Protein AF-A0A6P0IQL6-F1 (afdb_monomer_lite)

Radius of gyration: 22.17 Å; chains: 1; bounding box: 65×38×60 Å

pLDDT: mean 91.75, std 5.96, range [57.97, 98.62]

Secondary structure (DSSP, 8-state):
-----GGG--S--HHHHH-TT---------TTGGGGTT----HHHHHHHHHHHHHHHHTTHHHHHHHTT----TTSHHHHHHHHHHHHHHHHHHHHHHHHHHHHHHHHH--SPPPPHHHHHGGGHHHHHHHHHHHHHHHHHHTGGGHHHHHHHHTT---TT-------HHHHHHHHHHHHHHHHHHHHHHHHHHH-S-HHHHHHHHHHHHHHHHHHHHHHT--

Sequence (223 aa):
AQLEDNRDCVLCMTCLKACPHRSVEVNLRPPGIELWTTHVYRSYEVALLLLLLGAVFLHRLPELQENLGLGWDMSQFWTHGLLSVTVLSLPAIVPLLAQGIMVGFYQVKETRKPSYFVKLAYGYLPLVLAGNLAHYWRLGLGEGGRILPVMFATFGLSGEGLPVLVAHPAVIAFLQGTTLISGVLLSLFLTQKIGRQPFSLLLPHHVSTIVLGISLWWIIVGF

Foldseek 3Di:
DDDPDPVPDPPPCPNQVPDPVSPDDDDDDDPPPCLLPPDDQDPVVLVVLLQLLLVLQLVLVVVVCVVVVPPDDCVDPVRVVVSSVCSSCVLVVQLVVLVVVLVVCCVPVVDPDFDDSSQLSVLLVLQSVLLNVLQCLCVCQAVVQCPQQVVCVVVVHHSPPPGGRHDDLVVSLVSSLVSLVRSLVSSLVSSCSRRVDDCVSCVSVNVSSVVSSVVSNCSRNVD

Structure (mmCIF, N/CA/C/O backbone):
data_AF-A0A6P0IQL6-F1
#
_entry.id   AF-A0A6P0IQL6-F1
#
loop_
_atom_site.group_PDB
_atom_site.id
_atom_site.type_symbol
_atom_site.label_atom_id
_atom_site.label_alt_id
_atom_site.label_comp_id
_atom_site.label_asym_id
_atom_site.label_entity_id
_atom_site.label_seq_id
_atom_site.pdbx_PDB_ins_code
_atom_site.Cartn_x
_atom_site.Cartn_y
_atom_site.Cartn_z
_atom_site.occupancy
_atom_site.B_iso_or_equiv
_atom_site.auth_seq_id
_atom_site.auth_comp_id
_atom_site.auth_asym_id
_atom_site.auth_atom_id
_atom_site.pdbx_PDB_model_num
ATOM 1 N N . ALA A 1 1 ? 19.530 1.426 29.506 1.00 65.69 1 ALA A N 1
ATOM 2 C CA . ALA A 1 1 ? 18.788 1.416 28.232 1.00 65.69 1 ALA A CA 1
ATOM 3 C C . ALA A 1 1 ? 17.546 0.557 28.419 1.00 65.69 1 ALA A C 1
ATOM 5 O O . ALA A 1 1 ? 17.670 -0.661 28.478 1.00 65.69 1 ALA A O 1
ATOM 6 N N . GLN A 1 2 ? 16.389 1.185 28.626 1.00 71.94 2 GLN A N 1
ATOM 7 C CA . GLN A 1 2 ? 15.101 0.492 28.624 1.00 71.94 2 GLN A CA 1
ATOM 8 C C . GLN A 1 2 ? 14.505 0.626 27.223 1.00 71.94 2 GLN A C 1
ATOM 10 O O . GLN A 1 2 ? 14.582 1.696 26.626 1.00 71.94 2 GLN A O 1
ATOM 15 N N . LEU A 1 3 ? 14.009 -0.484 26.681 1.00 82.94 3 LEU A N 1
ATOM 16 C CA . LEU A 1 3 ? 13.288 -0.514 25.414 1.00 82.94 3 LEU A CA 1
ATOM 17 C C . LEU A 1 3 ? 11.808 -0.293 25.739 1.00 82.94 3 LEU A C 1
ATOM 19 O O . LEU A 1 3 ? 11.221 -1.129 26.422 1.00 82.94 3 LEU A O 1
ATOM 23 N N . GLU A 1 4 ? 11.239 0.832 25.309 1.00 82.69 4 GLU A N 1
ATOM 24 C CA . GLU A 1 4 ? 9.833 1.171 25.580 1.00 82.69 4 GLU A CA 1
ATOM 25 C C . GLU A 1 4 ? 8.877 0.516 24.578 1.00 82.69 4 GLU A C 1
ATOM 27 O O . GLU A 1 4 ? 7.809 0.039 24.959 1.00 82.69 4 GLU A O 1
ATOM 32 N N . ASP A 1 5 ? 9.272 0.458 23.305 1.00 82.06 5 ASP A N 1
ATOM 33 C CA . ASP A 1 5 ? 8.457 -0.084 22.222 1.00 82.06 5 ASP A CA 1
ATOM 34 C C . ASP A 1 5 ? 9.311 -0.975 21.302 1.00 82.06 5 ASP A C 1
ATOM 36 O O . ASP A 1 5 ? 10.472 -0.685 21.003 1.00 82.06 5 ASP A O 1
ATOM 40 N N . ASN A 1 6 ? 8.726 -2.083 20.839 1.00 81.81 6 ASN A N 1
ATOM 41 C CA . ASN A 1 6 ? 9.368 -3.013 19.912 1.00 81.81 6 ASN A CA 1
ATOM 42 C C . ASN A 1 6 ? 9.724 -2.347 18.576 1.00 81.81 6 ASN A C 1
ATOM 44 O O . ASN A 1 6 ? 10.659 -2.798 17.915 1.00 81.81 6 ASN A O 1
ATOM 48 N N . ARG A 1 7 ? 9.020 -1.273 18.189 1.00 79.06 7 ARG A N 1
ATOM 49 C CA . ARG A 1 7 ? 9.313 -0.505 16.968 1.00 79.06 7 ARG A CA 1
ATOM 50 C C . ARG A 1 7 ? 10.714 0.115 16.967 1.00 79.06 7 ARG A C 1
ATOM 52 O O . ARG A 1 7 ? 11.286 0.302 15.900 1.00 79.06 7 ARG A O 1
ATOM 59 N N . ASP A 1 8 ? 11.256 0.412 18.149 1.00 85.12 8 ASP A N 1
ATOM 60 C CA . ASP A 1 8 ? 12.564 1.056 18.319 1.00 85.12 8 ASP A CA 1
ATOM 61 C C . ASP A 1 8 ? 13.698 0.021 18.453 1.00 85.12 8 ASP A C 1
ATOM 63 O O . ASP A 1 8 ? 14.877 0.358 18.590 1.00 85.12 8 ASP A O 1
ATOM 67 N N . CYS A 1 9 ? 13.359 -1.272 18.418 1.00 87.62 9 CYS A N 1
ATOM 68 C CA . CYS A 1 9 ? 14.318 -2.355 18.544 1.00 87.62 9 CYS A CA 1
ATOM 69 C C . CYS A 1 9 ? 15.036 -2.620 17.215 1.00 87.62 9 CYS A C 1
ATOM 71 O O . CYS A 1 9 ? 14.478 -3.203 16.290 1.00 87.62 9 CYS A O 1
ATOM 73 N N . VAL A 1 10 ? 16.326 -2.289 17.159 1.00 90.81 10 VAL A N 1
ATOM 74 C CA . VAL A 1 10 ? 17.209 -2.602 16.016 1.00 90.81 10 VAL A CA 1
ATOM 75 C C . VAL A 1 10 ? 17.952 -3.936 16.162 1.00 90.81 10 VAL A C 1
ATOM 77 O O . VAL A 1 10 ? 18.925 -4.178 15.457 1.00 90.81 10 VAL A O 1
ATOM 80 N N . LEU A 1 11 ? 17.545 -4.787 17.113 1.00 89.38 11 LEU A N 1
ATOM 81 C CA . LEU A 1 11 ? 18.206 -6.068 17.409 1.00 89.38 11 LEU A CA 1
ATOM 82 C C . LEU A 1 11 ? 19.726 -5.923 17.655 1.00 89.38 11 LEU A C 1
ATOM 84 O O . LEU A 1 11 ? 20.527 -6.693 17.138 1.00 89.38 11 LEU A O 1
ATOM 88 N N . CYS A 1 12 ? 20.138 -4.933 18.458 1.00 90.88 12 CYS A N 1
ATOM 89 C CA . CYS A 1 12 ? 21.545 -4.736 18.856 1.00 90.88 12 CYS A CA 1
ATOM 90 C C . CYS A 1 12 ? 21.931 -5.433 20.179 1.00 90.88 12 CYS A C 1
ATOM 92 O O . CYS A 1 12 ? 23.104 -5.471 20.551 1.00 90.88 12 CYS A O 1
ATOM 94 N N . MET A 1 13 ? 20.942 -5.957 20.916 1.00 89.81 13 MET A N 1
ATOM 95 C CA . MET A 1 13 ? 21.087 -6.692 22.186 1.00 89.81 13 MET A CA 1
ATOM 96 C C . MET A 1 13 ? 21.722 -5.899 23.345 1.00 89.81 13 MET A C 1
ATOM 98 O O . MET A 1 13 ? 22.045 -6.474 24.387 1.00 89.81 13 MET A O 1
ATOM 102 N N . THR A 1 14 ? 21.850 -4.573 23.237 1.00 89.56 14 THR A N 1
ATOM 103 C CA . THR A 1 14 ? 22.353 -3.722 24.332 1.00 89.56 14 THR A CA 1
ATOM 104 C C . THR A 1 14 ? 21.441 -3.765 25.558 1.00 89.56 14 THR A C 1
ATOM 106 O O . THR A 1 14 ? 21.932 -3.784 26.684 1.00 89.56 14 THR A O 1
ATOM 109 N N . CYS A 1 15 ? 20.121 -3.845 25.360 1.00 88.88 15 CYS A N 1
ATOM 110 C CA . CYS A 1 15 ? 19.153 -3.987 26.451 1.00 88.88 15 CYS A CA 1
ATOM 111 C C . CYS A 1 15 ? 19.371 -5.277 27.262 1.00 88.88 15 CYS A C 1
ATOM 113 O O . CYS A 1 15 ? 19.324 -5.240 28.489 1.00 88.88 15 CYS A O 1
ATOM 115 N N . LEU A 1 16 ? 19.686 -6.393 26.593 1.00 89.31 16 LEU A N 1
ATOM 116 C CA . LEU A 1 16 ? 19.951 -7.682 27.233 1.00 89.31 16 LEU A CA 1
ATOM 117 C C . LEU A 1 16 ? 21.272 -7.661 28.012 1.00 89.31 16 LEU A C 1
ATOM 119 O O . LEU A 1 16 ? 21.318 -8.119 29.150 1.00 89.31 16 LEU A O 1
ATOM 123 N N . LYS A 1 17 ? 22.331 -7.074 27.437 1.00 87.31 17 LYS A N 1
ATOM 124 C CA . LYS A 1 17 ? 23.641 -6.939 28.102 1.00 87.31 17 LYS A CA 1
ATOM 125 C C . LYS A 1 17 ? 23.604 -5.995 29.306 1.00 87.31 17 LYS A C 1
ATOM 127 O O . LYS A 1 17 ? 24.307 -6.229 30.281 1.00 87.31 17 LYS A O 1
ATOM 132 N N . ALA A 1 18 ? 22.806 -4.931 29.232 1.00 89.19 18 ALA A N 1
ATOM 133 C CA . ALA A 1 18 ? 22.710 -3.920 30.280 1.00 89.19 18 ALA A CA 1
ATOM 134 C C . ALA A 1 18 ? 21.767 -4.310 31.433 1.00 89.19 18 ALA A C 1
ATOM 136 O O . ALA A 1 18 ? 21.725 -3.599 32.434 1.00 89.19 18 ALA A O 1
ATOM 137 N N . CYS A 1 19 ? 20.985 -5.389 31.306 1.00 89.06 19 CYS A N 1
ATOM 138 C CA . CYS A 1 19 ? 20.017 -5.789 32.326 1.00 89.06 19 CYS A CA 1
ATOM 139 C C . CYS A 1 19 ? 20.708 -6.553 33.478 1.00 89.06 19 CYS A C 1
ATOM 141 O O . CYS A 1 19 ? 21.120 -7.699 33.273 1.00 89.06 19 CYS A O 1
ATOM 143 N N . PRO A 1 20 ? 20.792 -5.993 34.703 1.00 90.31 20 PRO A N 1
ATOM 144 C CA . PRO A 1 20 ? 21.501 -6.626 35.823 1.00 90.31 20 PRO A CA 1
ATOM 145 C C . PRO A 1 20 ? 20.852 -7.940 36.279 1.00 90.31 20 PRO A C 1
ATOM 147 O O . PRO A 1 20 ? 21.538 -8.837 36.759 1.00 90.31 20 PRO A O 1
ATOM 150 N N . HIS A 1 21 ? 19.539 -8.076 36.083 1.00 91.19 21 HIS A N 1
ATOM 151 C CA . HIS A 1 21 ? 18.761 -9.249 36.488 1.00 91.19 21 HIS A CA 1
ATOM 152 C C . HIS A 1 21 ? 18.488 -10.235 35.346 1.00 91.19 21 HIS A C 1
ATOM 154 O O . HIS A 1 21 ? 17.770 -11.208 35.553 1.00 91.19 21 HIS A O 1
ATOM 160 N N . ARG A 1 22 ? 19.037 -9.998 34.142 1.00 83.12 22 ARG A N 1
ATOM 161 C CA . ARG A 1 22 ? 18.810 -10.834 32.945 1.00 83.12 22 ARG A CA 1
ATOM 162 C C . ARG A 1 22 ? 17.325 -11.107 32.647 1.00 83.12 22 ARG A C 1
ATOM 164 O O . ARG A 1 22 ? 16.982 -12.156 32.121 1.00 83.12 22 ARG A O 1
ATOM 171 N N . SER A 1 23 ? 16.450 -10.155 32.964 1.00 86.62 23 SER A N 1
ATOM 172 C CA . SER A 1 23 ? 14.993 -10.294 32.816 1.00 86.62 23 SER A CA 1
ATOM 173 C C . SER A 1 23 ? 14.484 -10.016 31.398 1.00 86.62 23 SER A C 1
ATOM 175 O O . SER A 1 23 ? 13.289 -10.118 31.145 1.00 86.62 23 SER A O 1
ATOM 177 N N . VAL A 1 24 ? 15.363 -9.598 30.482 1.00 87.19 24 VAL A N 1
ATOM 178 C CA . VAL A 1 24 ? 14.997 -9.294 29.095 1.00 87.19 24 VAL A CA 1
ATOM 179 C C . VAL A 1 24 ? 15.102 -10.560 28.257 1.00 87.19 24 VAL A C 1
ATOM 181 O O . VAL A 1 24 ? 16.183 -11.134 28.130 1.00 87.19 24 VAL A O 1
ATOM 184 N N . GLU A 1 25 ? 13.996 -10.936 27.625 1.00 86.38 25 GLU A N 1
ATOM 185 C CA . GLU A 1 25 ? 13.903 -12.089 26.735 1.00 86.38 25 GLU A CA 1
ATOM 186 C C . GLU A 1 25 ? 13.563 -11.647 25.310 1.00 86.38 25 GLU A C 1
ATOM 188 O O . GLU A 1 25 ? 12.719 -10.773 25.091 1.00 86.38 25 GLU A O 1
ATOM 193 N N . VAL A 1 26 ? 14.203 -12.276 24.322 1.00 86.12 26 VAL A N 1
ATOM 194 C CA . VAL A 1 26 ? 13.861 -12.080 22.909 1.00 86.12 26 VAL A CA 1
ATOM 195 C C . VAL A 1 26 ? 12.742 -13.050 22.550 1.00 86.12 26 VAL A C 1
ATOM 197 O O . VAL A 1 26 ? 12.969 -14.249 22.411 1.00 86.12 26 VAL A O 1
ATOM 200 N N . ASN A 1 27 ? 11.535 -12.516 22.381 1.00 84.81 27 ASN A N 1
ATOM 201 C CA . ASN A 1 27 ? 10.354 -13.286 22.005 1.00 84.81 27 ASN A CA 1
ATOM 202 C C . ASN A 1 27 ? 10.019 -13.051 20.529 1.00 84.81 27 ASN A C 1
ATOM 204 O O . ASN A 1 27 ? 9.619 -11.950 20.145 1.00 84.81 27 ASN A O 1
ATOM 208 N N . LEU A 1 28 ? 10.170 -14.087 19.700 1.00 84.69 28 LEU A N 1
ATOM 209 C CA . LEU A 1 28 ? 9.798 -14.025 18.287 1.00 84.69 28 LEU A CA 1
ATOM 210 C C . LEU A 1 28 ? 8.273 -13.980 18.151 1.00 84.69 28 LEU A C 1
ATOM 212 O O . LEU A 1 28 ? 7.558 -14.829 18.682 1.00 84.69 28 LEU A O 1
ATOM 216 N N . ARG A 1 29 ? 7.776 -12.983 17.419 1.00 84.00 29 ARG A N 1
ATOM 217 C CA . ARG A 1 29 ? 6.352 -12.793 17.131 1.00 84.00 29 ARG A CA 1
ATOM 218 C C . ARG A 1 29 ? 6.119 -12.897 15.626 1.00 84.00 29 ARG A C 1
ATOM 220 O O . ARG A 1 29 ? 6.926 -12.359 14.867 1.00 84.00 29 ARG A O 1
ATOM 227 N N . PRO A 1 30 ? 5.028 -13.539 15.173 1.00 85.50 30 PRO A N 1
ATOM 228 C CA . PRO A 1 30 ? 4.655 -13.492 13.767 1.00 85.50 30 PRO A CA 1
ATOM 229 C C . PRO A 1 30 ? 4.486 -12.037 13.303 1.00 85.50 30 PRO A C 1
ATOM 231 O O . PRO A 1 30 ? 3.890 -11.236 14.033 1.00 85.50 30 PRO A O 1
ATOM 234 N N . PRO A 1 31 ? 4.977 -11.675 12.107 1.00 82.50 31 PRO A N 1
ATOM 235 C CA . PRO A 1 31 ? 4.855 -10.312 11.607 1.00 82.50 31 PRO A CA 1
ATOM 236 C C . PRO A 1 31 ? 3.378 -9.904 11.519 1.00 82.50 31 PRO A C 1
ATOM 238 O O . PRO A 1 31 ? 2.524 -10.679 11.092 1.00 82.50 31 PRO A O 1
ATOM 241 N N . GLY A 1 32 ? 3.067 -8.683 11.956 1.00 83.44 32 GLY A N 1
ATOM 242 C CA . GLY A 1 32 ? 1.714 -8.122 11.899 1.00 83.44 32 GLY A CA 1
ATOM 243 C C . GLY A 1 32 ? 0.755 -8.552 13.017 1.00 83.44 32 GLY A C 1
ATOM 244 O O . GLY A 1 32 ? -0.314 -7.957 13.117 1.00 83.44 32 GLY A O 1
ATOM 245 N N . ILE A 1 33 ? 1.116 -9.495 13.903 1.00 86.25 33 ILE A N 1
ATOM 246 C CA . ILE A 1 33 ? 0.242 -9.938 15.015 1.00 86.25 33 ILE A CA 1
ATOM 247 C C . ILE A 1 33 ? -0.184 -8.784 15.936 1.00 86.25 33 ILE A C 1
ATOM 249 O O . ILE A 1 33 ? -1.284 -8.787 16.496 1.00 86.25 33 ILE A O 1
ATOM 253 N N . GLU A 1 34 ? 0.678 -7.777 16.078 1.00 85.62 34 GLU A N 1
ATOM 254 C CA . GLU A 1 34 ? 0.445 -6.625 16.946 1.00 85.62 34 GLU A CA 1
ATOM 255 C C . GLU A 1 34 ? -0.732 -5.777 16.450 1.00 85.62 34 GLU A C 1
ATOM 257 O O . GLU A 1 34 ? -1.501 -5.280 17.273 1.00 85.62 34 GLU A O 1
ATOM 262 N N . LEU A 1 35 ? -0.973 -5.734 15.130 1.00 85.69 35 LEU A N 1
ATOM 263 C CA . LEU A 1 35 ? -1.990 -4.893 14.481 1.00 85.69 35 LEU A CA 1
ATOM 264 C C . LEU A 1 35 ? -3.409 -5.100 15.027 1.00 85.69 35 LEU A C 1
ATOM 266 O O . LEU A 1 35 ? -4.205 -4.165 15.036 1.00 85.69 35 LEU A O 1
ATOM 270 N N . TRP A 1 36 ? -3.747 -6.311 15.480 1.00 82.75 36 TRP A N 1
ATOM 271 C CA . TRP A 1 36 ? -5.078 -6.635 16.016 1.00 82.75 36 TRP A CA 1
ATOM 272 C C . TRP A 1 36 ? -5.075 -7.097 17.478 1.00 82.75 36 TRP A C 1
ATOM 274 O O . TRP A 1 36 ? -6.129 -7.504 17.992 1.00 82.75 36 TRP A O 1
ATOM 284 N N . THR A 1 37 ? -3.916 -7.059 18.141 1.00 84.94 37 THR A N 1
ATOM 285 C CA . THR A 1 37 ? -3.759 -7.453 19.548 1.00 84.94 37 THR A CA 1
ATOM 286 C C . THR A 1 37 ? -3.435 -6.250 20.428 1.00 84.94 37 THR A C 1
ATOM 288 O O . THR A 1 37 ? -4.301 -5.827 21.191 1.00 84.94 37 THR A O 1
ATOM 291 N N . THR A 1 38 ? -2.234 -5.685 20.301 1.00 81.19 38 THR A N 1
ATOM 292 C CA . THR A 1 38 ? -1.682 -4.670 21.216 1.00 81.19 38 THR A CA 1
ATOM 293 C C . THR A 1 38 ? -1.375 -3.328 20.550 1.00 81.19 38 THR A C 1
ATOM 295 O O . THR A 1 38 ? -0.844 -2.442 21.214 1.00 81.19 38 THR A O 1
ATOM 298 N N . HIS A 1 39 ? -1.681 -3.153 19.259 1.00 85.94 39 HIS A N 1
ATOM 299 C CA . HIS A 1 39 ? -1.305 -1.942 18.525 1.00 85.94 39 HIS A CA 1
ATOM 300 C C . HIS A 1 39 ? -1.975 -0.675 19.056 1.00 85.94 39 HIS A C 1
ATOM 302 O O . HIS A 1 39 ? -3.187 -0.633 19.296 1.00 85.94 39 HIS A O 1
ATOM 308 N N . VAL A 1 40 ? -1.180 0.389 19.150 1.00 88.38 40 VAL A N 1
ATOM 309 C CA . VAL A 1 40 ? -1.650 1.746 19.430 1.00 88.38 40 VAL A CA 1
ATOM 310 C C . VAL A 1 40 ? -1.793 2.482 18.104 1.00 88.38 40 VAL A C 1
ATOM 312 O O . VAL A 1 40 ? -0.802 2.806 17.457 1.00 88.38 40 VAL A O 1
ATOM 315 N N . TYR A 1 41 ? -3.033 2.763 17.708 1.00 90.44 41 TYR A N 1
ATOM 316 C CA . TYR A 1 41 ? -3.341 3.403 16.430 1.00 90.44 41 TYR A CA 1
ATOM 317 C C . TYR A 1 41 ? -2.936 4.882 16.433 1.00 90.44 41 TYR A C 1
ATOM 319 O O . TYR A 1 41 ? -3.470 5.676 17.208 1.00 90.44 41 TYR A O 1
ATOM 327 N N . ARG A 1 42 ? -2.024 5.264 15.536 1.00 92.94 42 ARG A N 1
ATOM 328 C CA . ARG A 1 42 ? -1.527 6.642 15.393 1.00 92.94 42 ARG A CA 1
ATOM 329 C C . ARG A 1 42 ? -1.925 7.234 14.041 1.00 92.94 42 ARG A C 1
ATOM 331 O O . ARG A 1 42 ? -1.935 6.534 13.029 1.00 92.94 42 ARG A O 1
ATOM 338 N N . SER A 1 43 ? -2.264 8.523 14.022 1.00 95.62 43 SER A N 1
ATOM 339 C CA . SER A 1 43 ? -2.759 9.223 12.825 1.00 95.62 43 SER A CA 1
ATOM 340 C C . SER A 1 43 ? -1.684 9.428 11.759 1.00 95.62 43 SER A C 1
ATOM 342 O O . SER A 1 43 ? -1.983 9.305 10.576 1.00 95.62 43 SER A O 1
ATOM 344 N N . TYR A 1 44 ? -0.436 9.691 12.153 1.00 95.62 44 TYR A N 1
ATOM 345 C CA . TYR A 1 44 ? 0.661 9.893 11.203 1.00 95.62 44 TYR A CA 1
ATOM 346 C C . TYR A 1 44 ? 1.022 8.606 10.439 1.00 95.62 44 TYR A C 1
ATOM 348 O O . TYR A 1 44 ? 1.374 8.677 9.267 1.00 95.62 44 TYR A O 1
ATOM 356 N N . GLU A 1 45 ? 0.870 7.427 11.058 1.00 94.88 45 GLU A N 1
ATOM 357 C CA . GLU A 1 45 ? 1.051 6.129 10.384 1.00 94.88 45 GLU A CA 1
ATOM 358 C C . GLU A 1 45 ? -0.026 5.933 9.308 1.00 94.88 45 GLU A C 1
ATOM 360 O O . GLU A 1 45 ? 0.262 5.476 8.206 1.00 94.88 45 GLU A O 1
ATOM 365 N N . VAL A 1 46 ? -1.262 6.361 9.593 1.00 96.81 46 VAL A N 1
ATOM 366 C CA . VAL A 1 46 ? -2.363 6.347 8.620 1.00 96.81 46 VAL A CA 1
ATOM 367 C C . VAL A 1 46 ? -2.133 7.361 7.499 1.00 96.81 46 VAL A C 1
ATOM 369 O O . VAL A 1 46 ? -2.388 7.046 6.341 1.00 96.81 46 VAL A O 1
ATOM 372 N N . ALA A 1 47 ? -1.622 8.554 7.809 1.00 97.06 47 ALA A N 1
ATOM 373 C CA . ALA A 1 47 ? -1.268 9.540 6.791 1.00 97.06 47 ALA A CA 1
ATOM 374 C C . ALA A 1 47 ? -0.187 8.998 5.842 1.00 97.06 47 ALA A C 1
ATOM 376 O O . ALA A 1 47 ? -0.349 9.081 4.627 1.00 97.06 47 ALA A O 1
ATOM 377 N N . LEU A 1 48 ? 0.864 8.372 6.387 1.00 97.25 48 LEU A N 1
ATOM 378 C CA . LEU A 1 48 ? 1.903 7.714 5.594 1.00 97.25 48 LEU A CA 1
ATOM 379 C C . LEU A 1 48 ? 1.328 6.577 4.742 1.00 97.25 48 LEU A C 1
ATOM 381 O O . LEU A 1 48 ? 1.636 6.482 3.561 1.00 97.25 48 LEU A O 1
ATOM 385 N N . LEU A 1 49 ? 0.461 5.743 5.313 1.00 97.62 49 LEU A N 1
ATOM 386 C CA . LEU A 1 49 ? -0.209 4.658 4.600 1.00 97.62 49 LEU A CA 1
ATOM 387 C C . LEU A 1 49 ? -1.016 5.168 3.392 1.00 97.62 49 LEU A C 1
ATOM 389 O O . LEU A 1 49 ? -0.910 4.611 2.302 1.00 97.62 49 LEU A O 1
ATOM 393 N N . LEU A 1 50 ? -1.796 6.237 3.561 1.00 97.56 50 LEU A N 1
ATOM 394 C CA . LEU A 1 50 ? -2.569 6.834 2.468 1.00 97.56 50 LEU A CA 1
ATOM 395 C C . LEU A 1 50 ? -1.670 7.528 1.435 1.00 97.56 50 LEU A C 1
ATOM 397 O O . LEU A 1 50 ? -1.947 7.448 0.240 1.00 97.56 50 LEU A O 1
ATOM 401 N N . LEU A 1 51 ? -0.570 8.145 1.873 1.00 97.56 51 LEU A N 1
ATOM 402 C CA . LEU A 1 51 ? 0.434 8.730 0.983 1.00 97.56 51 LEU A CA 1
ATOM 403 C C . LEU A 1 51 ? 1.118 7.654 0.131 1.00 97.56 51 LEU A C 1
ATOM 405 O O . LEU A 1 51 ? 1.249 7.830 -1.076 1.00 97.56 51 LEU A O 1
ATOM 409 N N . LEU A 1 52 ? 1.496 6.519 0.726 1.00 97.94 52 LEU A N 1
ATOM 410 C CA . LEU A 1 52 ? 2.086 5.379 0.015 1.00 97.94 52 LEU A CA 1
ATOM 411 C C . LEU A 1 52 ? 1.101 4.717 -0.952 1.00 97.94 52 LEU A C 1
ATOM 413 O O . LEU A 1 52 ? 1.520 4.193 -1.981 1.00 97.94 52 LEU A O 1
ATOM 417 N N . LEU A 1 53 ? -0.199 4.737 -0.646 1.00 98.19 53 LEU A N 1
ATOM 418 C CA . LEU A 1 53 ? -1.228 4.320 -1.595 1.00 98.19 53 LEU A CA 1
ATOM 419 C C . LEU A 1 53 ? -1.267 5.271 -2.797 1.00 98.19 53 LEU A C 1
ATOM 421 O O . LEU A 1 53 ? -1.203 4.813 -3.933 1.00 98.19 53 LEU A O 1
ATOM 425 N N . GLY A 1 54 ? -1.340 6.580 -2.546 1.00 97.00 54 GLY A N 1
ATOM 426 C CA . GLY A 1 54 ? -1.362 7.608 -3.588 1.00 97.00 54 GLY A CA 1
ATOM 427 C C . GLY A 1 54 ? -0.106 7.626 -4.461 1.00 97.00 54 GLY A C 1
ATOM 428 O O . GLY A 1 54 ? -0.204 7.823 -5.669 1.00 97.00 54 GLY A O 1
ATOM 429 N N . ALA A 1 55 ? 1.065 7.364 -3.876 1.00 96.94 55 ALA A N 1
ATOM 430 C CA . ALA A 1 55 ? 2.343 7.353 -4.584 1.00 96.94 55 ALA A CA 1
ATOM 431 C C . ALA A 1 55 ? 2.368 6.346 -5.746 1.00 96.94 55 ALA A C 1
ATOM 433 O O . ALA A 1 55 ? 2.920 6.644 -6.803 1.00 96.94 55 ALA A O 1
ATOM 434 N N . VAL A 1 56 ? 1.706 5.192 -5.596 1.00 96.31 56 VAL A N 1
ATOM 435 C CA . VAL A 1 56 ? 1.591 4.194 -6.673 1.00 96.31 56 VAL A CA 1
ATOM 436 C C . VAL A 1 56 ? 0.846 4.762 -7.885 1.00 96.31 56 VAL A C 1
ATOM 438 O O . VAL A 1 56 ? 1.257 4.529 -9.020 1.00 96.31 56 VAL A O 1
ATOM 441 N N . PHE A 1 57 ? -0.222 5.532 -7.659 1.00 95.69 57 PHE A N 1
ATOM 442 C CA . PHE A 1 57 ? -0.969 6.192 -8.734 1.00 95.69 57 PHE A CA 1
ATOM 443 C C . PHE A 1 57 ? -0.171 7.346 -9.339 1.00 95.69 57 PHE A C 1
ATOM 445 O O . PHE A 1 57 ? -0.180 7.521 -10.553 1.00 95.69 57 PHE A O 1
ATOM 452 N N . LEU A 1 58 ? 0.555 8.101 -8.510 1.00 95.75 58 LEU A N 1
ATOM 453 C CA . LEU A 1 58 ? 1.404 9.197 -8.968 1.00 95.75 58 LEU A CA 1
ATOM 454 C C . LEU A 1 58 ? 2.517 8.706 -9.907 1.00 95.75 58 LEU A C 1
ATOM 456 O O . LEU A 1 58 ? 2.734 9.306 -10.954 1.00 95.75 58 LEU A O 1
ATOM 460 N N . HIS A 1 59 ? 3.181 7.593 -9.584 1.00 94.00 59 HIS A N 1
ATOM 461 C CA . HIS A 1 59 ? 4.187 6.990 -10.470 1.00 94.00 59 HIS A CA 1
ATOM 462 C C . HIS A 1 59 ? 3.612 6.498 -11.803 1.00 94.00 59 HIS A C 1
ATOM 464 O O . HIS A 1 59 ? 4.371 6.295 -12.744 1.00 94.00 59 HIS A O 1
ATOM 470 N N . ARG A 1 60 ? 2.293 6.289 -11.875 1.00 91.38 60 ARG A N 1
ATOM 471 C CA . ARG A 1 60 ? 1.567 5.871 -13.081 1.00 91.38 60 ARG A CA 1
ATOM 472 C C . ARG A 1 60 ? 0.767 7.012 -13.715 1.00 91.38 60 ARG A C 1
ATOM 474 O O . ARG A 1 60 ? -0.153 6.763 -14.489 1.00 91.38 60 ARG A O 1
ATOM 481 N N . LEU A 1 61 ? 1.067 8.264 -13.356 1.00 91.44 61 LEU A N 1
ATOM 482 C CA . LEU A 1 61 ? 0.370 9.439 -13.880 1.00 91.44 61 LEU A CA 1
ATOM 483 C C . LEU A 1 61 ? 0.420 9.529 -15.420 1.00 91.44 61 LEU A C 1
ATOM 485 O O . LEU A 1 61 ? -0.638 9.786 -15.996 1.00 91.44 61 LEU A O 1
ATOM 489 N N . PRO A 1 62 ? 1.563 9.289 -16.102 1.00 88.00 62 PRO A N 1
ATOM 490 C CA . PRO A 1 62 ? 1.608 9.317 -17.565 1.00 88.00 62 PRO A CA 1
ATOM 491 C C . PRO A 1 62 ? 0.680 8.278 -18.209 1.00 88.00 62 PRO A C 1
ATOM 493 O O . PRO A 1 62 ? -0.094 8.613 -19.102 1.00 88.00 62 PRO A O 1
ATOM 496 N N . GLU A 1 63 ? 0.689 7.040 -17.711 1.00 88.12 63 GLU A N 1
ATOM 497 C CA . GLU A 1 63 ? -0.164 5.961 -18.221 1.00 88.12 63 GLU A CA 1
ATOM 498 C C . GLU A 1 63 ? -1.653 6.223 -17.936 1.00 88.12 63 GLU A C 1
ATOM 500 O O . GLU A 1 63 ? -2.519 5.953 -18.769 1.00 88.12 63 GLU A O 1
ATOM 505 N N . LEU A 1 64 ? -1.969 6.796 -16.768 1.00 88.94 64 LEU A N 1
ATOM 506 C CA . LEU A 1 64 ? -3.325 7.233 -16.424 1.00 88.94 64 LEU A CA 1
ATOM 507 C C . LEU A 1 64 ? -3.830 8.318 -17.376 1.00 88.94 64 LEU A C 1
ATOM 509 O O . LEU A 1 64 ? -4.988 8.285 -17.793 1.00 88.94 64 LEU A O 1
ATOM 513 N N . GLN A 1 65 ? -2.973 9.280 -17.705 1.00 89.12 65 GLN A N 1
ATOM 514 C CA . GLN A 1 65 ? -3.306 10.369 -18.607 1.00 89.12 65 GLN A CA 1
ATOM 515 C C . GLN A 1 65 ? -3.613 9.855 -20.021 1.00 89.12 65 GLN A C 1
ATOM 517 O O . GLN A 1 65 ? -4.626 10.252 -20.603 1.00 89.12 65 GLN A O 1
ATOM 522 N N . GLU A 1 66 ? -2.766 8.966 -20.548 1.00 86.62 66 GLU A N 1
ATOM 523 C CA . GLU A 1 66 ? -2.937 8.357 -21.870 1.00 86.62 66 GLU A CA 1
ATOM 524 C C . GLU A 1 66 ? -4.251 7.567 -21.953 1.00 86.62 66 GLU A C 1
ATOM 526 O O . GLU A 1 66 ? -5.062 7.796 -22.851 1.00 86.62 66 GLU A O 1
ATOM 531 N N . ASN A 1 67 ? -4.530 6.724 -20.956 1.00 85.25 67 ASN A N 1
ATOM 532 C CA . ASN A 1 67 ? -5.736 5.896 -20.928 1.00 85.25 67 ASN A CA 1
ATOM 533 C C . ASN A 1 67 ? -7.038 6.687 -20.790 1.00 85.25 67 ASN A C 1
ATOM 535 O O . ASN A 1 67 ? -8.071 6.287 -21.324 1.00 85.25 67 ASN A O 1
ATOM 539 N N . LEU A 1 68 ? -7.014 7.784 -20.033 1.00 86.12 68 LEU A N 1
ATOM 540 C CA . LEU A 1 68 ? -8.180 8.648 -19.866 1.00 86.12 68 LEU A CA 1
ATOM 541 C C . LEU A 1 68 ? -8.360 9.614 -21.050 1.00 86.12 68 LEU A C 1
ATOM 543 O O . LEU A 1 68 ? -9.333 10.367 -21.069 1.00 86.12 68 LEU A O 1
ATOM 547 N N . GLY A 1 69 ? -7.443 9.606 -22.027 1.00 84.88 69 GLY A N 1
ATOM 548 C CA . GLY A 1 69 ? -7.469 10.514 -23.173 1.00 84.88 69 GLY A CA 1
ATOM 549 C C . GLY A 1 69 ? -7.289 11.980 -22.774 1.00 84.88 69 GLY A C 1
ATOM 550 O O . GLY A 1 69 ? -7.783 12.880 -23.454 1.00 84.88 69 GLY A O 1
ATOM 551 N N . LEU A 1 70 ? -6.623 12.240 -21.646 1.00 82.75 70 LEU A N 1
ATOM 552 C CA . LEU A 1 70 ? -6.444 13.584 -21.107 1.00 82.75 70 LEU A CA 1
ATOM 553 C C . LEU A 1 70 ? -5.221 14.224 -21.777 1.00 82.75 70 LEU A C 1
ATOM 555 O O . LEU A 1 70 ? -4.083 13.980 -21.400 1.00 82.75 70 LEU A O 1
ATOM 559 N N . GLY A 1 71 ? -5.429 15.058 -22.794 1.00 81.94 71 GLY A N 1
ATOM 560 C CA . GLY A 1 71 ? -4.354 15.745 -23.531 1.00 81.94 71 GLY A CA 1
ATOM 561 C C . GLY A 1 71 ? -3.686 16.899 -22.768 1.00 81.94 71 GLY A C 1
ATOM 562 O O . GLY A 1 71 ? -3.495 17.973 -23.331 1.00 81.94 71 GLY A O 1
ATOM 563 N N . TRP A 1 72 ? -3.403 16.734 -21.475 1.00 85.56 72 TRP A N 1
ATOM 564 C CA . TRP A 1 72 ? -2.805 17.773 -20.640 1.00 85.56 72 TRP A CA 1
ATOM 565 C C . TRP A 1 72 ? -1.294 17.901 -20.870 1.00 85.56 72 TRP A C 1
ATOM 567 O O . TRP A 1 72 ? -0.567 16.911 -20.931 1.00 85.56 72 TRP A O 1
ATOM 577 N N . ASP A 1 73 ? -0.801 19.133 -20.961 1.00 86.38 73 ASP A N 1
ATOM 578 C CA . ASP A 1 73 ? 0.630 19.397 -21.108 1.00 86.38 73 ASP A CA 1
ATOM 579 C C . ASP A 1 73 ? 1.356 19.243 -19.758 1.00 86.38 73 ASP A C 1
ATOM 581 O O . ASP A 1 73 ? 1.248 20.101 -18.876 1.00 86.38 73 ASP A O 1
ATOM 585 N N . MET A 1 74 ? 2.103 18.144 -19.602 1.00 84.00 74 MET A N 1
ATOM 586 C CA . MET A 1 74 ? 2.901 17.848 -18.403 1.00 84.00 74 MET A CA 1
ATOM 587 C C . MET A 1 74 ? 4.188 18.676 -18.296 1.00 84.00 74 MET A C 1
ATOM 589 O O . MET A 1 74 ? 4.849 18.624 -17.261 1.00 84.00 74 MET A O 1
ATOM 593 N N . SER A 1 75 ? 4.559 19.449 -19.324 1.00 87.81 75 SER A N 1
ATOM 594 C CA . SER A 1 75 ? 5.728 20.338 -19.256 1.00 87.81 75 SER A CA 1
ATOM 595 C C . SER A 1 75 ? 5.466 21.591 -18.411 1.00 87.81 75 SER A C 1
ATOM 597 O O . SER A 1 75 ? 6.395 22.196 -17.873 1.00 87.81 75 SER A O 1
ATOM 599 N N . GLN A 1 76 ? 4.193 21.967 -18.248 1.00 92.62 76 GLN A N 1
ATOM 600 C CA . GLN A 1 76 ? 3.786 23.120 -17.452 1.00 92.62 76 GLN A CA 1
ATOM 601 C C . GLN A 1 76 ? 3.805 22.785 -15.958 1.00 92.62 76 GLN A C 1
ATOM 603 O O . GLN A 1 76 ? 3.048 21.931 -15.490 1.00 92.62 76 GLN A O 1
ATOM 608 N N . PHE A 1 77 ? 4.612 23.522 -15.186 1.00 92.56 77 PHE A N 1
ATOM 609 C CA . PHE A 1 77 ? 4.797 23.299 -13.745 1.00 92.56 77 PHE A CA 1
ATOM 610 C C . PHE A 1 77 ? 3.477 23.251 -12.962 1.00 92.56 77 PHE A C 1
ATOM 612 O O . PHE A 1 77 ? 3.262 22.339 -12.166 1.00 92.56 77 PHE A O 1
ATOM 619 N N . TRP A 1 78 ? 2.576 24.210 -13.198 1.00 94.00 78 TRP A N 1
ATOM 620 C CA . TRP A 1 78 ? 1.302 24.288 -12.477 1.00 94.00 78 TRP A CA 1
ATOM 621 C C . TRP A 1 78 ? 0.359 23.138 -12.820 1.00 94.00 78 TRP A C 1
ATOM 623 O O . TRP A 1 78 ? -0.271 22.584 -11.921 1.00 94.00 78 TRP A O 1
ATOM 633 N N . THR A 1 79 ? 0.302 22.746 -14.094 1.00 91.12 79 THR A N 1
ATOM 634 C CA . THR A 1 79 ? -0.492 21.601 -14.551 1.00 91.12 79 THR A CA 1
ATOM 635 C C . THR A 1 79 ? 0.035 20.319 -13.920 1.00 91.12 79 THR A C 1
ATOM 637 O O . THR A 1 79 ? -0.708 19.624 -13.232 1.00 91.12 79 THR A O 1
ATOM 640 N N . HIS A 1 80 ? 1.335 20.047 -14.055 1.00 92.12 80 HIS A N 1
ATOM 641 C CA . HIS A 1 80 ? 1.957 18.862 -13.471 1.00 92.12 80 HIS A CA 1
ATOM 642 C C . HIS A 1 80 ? 1.794 18.819 -11.943 1.00 92.12 80 HIS A C 1
ATOM 644 O O . HIS A 1 80 ? 1.432 17.783 -11.383 1.00 92.12 80 HIS A O 1
ATOM 650 N N . GLY A 1 81 ? 2.002 19.949 -11.259 1.00 93.94 81 GLY A N 1
ATOM 651 C CA . GLY A 1 81 ? 1.856 20.063 -9.808 1.00 93.94 81 GLY A CA 1
ATOM 652 C C . GLY A 1 81 ? 0.430 19.797 -9.324 1.00 93.94 81 GLY A C 1
ATOM 653 O O . GLY A 1 81 ? 0.230 18.987 -8.418 1.00 93.94 81 GLY A O 1
ATOM 654 N N . LEU A 1 82 ? -0.573 20.423 -9.949 1.00 94.00 82 LEU A N 1
ATOM 655 C CA . LEU A 1 82 ? -1.977 20.242 -9.575 1.00 94.00 82 LEU A CA 1
ATOM 656 C C . LEU A 1 82 ? -2.435 18.796 -9.781 1.00 94.00 82 LEU A C 1
ATOM 658 O O . LEU A 1 82 ? -3.110 18.223 -8.923 1.00 94.00 82 LEU A O 1
ATOM 662 N N . LEU A 1 83 ? -2.043 18.190 -10.899 1.00 93.50 83 LEU A N 1
ATOM 663 C CA . LEU A 1 83 ? -2.394 16.809 -11.209 1.00 93.50 83 LEU A CA 1
ATOM 664 C C . LEU A 1 83 ? -1.702 15.824 -10.287 1.00 93.50 83 LEU A C 1
ATOM 666 O O . LEU A 1 83 ? -2.353 14.907 -9.793 1.00 93.50 83 LEU A O 1
ATOM 670 N N . SER A 1 84 ? -0.429 16.065 -9.980 1.00 94.38 84 SER A N 1
ATOM 671 C CA . SER A 1 84 ? 0.314 15.256 -9.018 1.00 94.38 84 SER A CA 1
ATOM 672 C C . SER A 1 84 ? -0.370 15.258 -7.651 1.00 94.38 84 SER A C 1
ATOM 674 O O . SER A 1 84 ? -0.620 14.196 -7.088 1.00 94.38 84 SER A O 1
ATOM 676 N N . VAL A 1 85 ? -0.749 16.435 -7.136 1.00 95.56 85 VAL A N 1
ATOM 677 C CA . VAL A 1 85 ? -1.472 16.561 -5.856 1.00 95.56 85 VAL A CA 1
ATOM 678 C C . VAL A 1 85 ? -2.842 15.885 -5.919 1.00 95.56 85 VAL A C 1
ATOM 680 O O . VAL A 1 85 ? -3.241 15.205 -4.970 1.00 95.56 85 VAL A O 1
ATOM 683 N N . THR A 1 86 ? -3.554 16.038 -7.037 1.00 94.00 86 THR A N 1
ATOM 684 C CA . THR A 1 86 ? -4.877 15.437 -7.237 1.00 94.00 86 THR A CA 1
ATOM 685 C C . THR A 1 86 ? -4.792 13.913 -7.230 1.00 94.00 86 THR A C 1
ATOM 687 O O . THR A 1 86 ? -5.489 13.267 -6.451 1.00 94.00 86 THR A O 1
ATOM 690 N N . VAL A 1 87 ? -3.905 13.329 -8.037 1.00 94.62 87 VAL A N 1
ATOM 691 C CA . VAL A 1 87 ? -3.730 11.874 -8.145 1.00 94.62 87 VAL A CA 1
ATOM 692 C C . VAL A 1 87 ? -3.159 11.275 -6.862 1.00 94.62 87 VAL A C 1
ATOM 694 O O . VAL A 1 87 ? -3.590 10.198 -6.457 1.00 94.62 87 VAL A O 1
ATOM 697 N N . LEU A 1 88 ? -2.272 11.987 -6.163 1.00 96.12 88 LEU A N 1
ATOM 698 C CA . LEU A 1 88 ? -1.764 11.564 -4.857 1.00 96.12 88 LEU A CA 1
ATOM 699 C C . LEU A 1 88 ? -2.880 11.498 -3.799 1.00 96.12 88 LEU A C 1
ATOM 701 O O . LEU A 1 88 ? -2.889 10.599 -2.960 1.00 96.12 88 LEU A O 1
ATOM 705 N N . SER A 1 89 ? -3.831 12.435 -3.836 1.00 95.06 89 SER A N 1
ATOM 706 C CA . SER A 1 89 ? -4.889 12.554 -2.821 1.00 95.06 89 SER A CA 1
ATOM 707 C C . SER A 1 89 ? -6.127 11.706 -3.130 1.00 95.06 89 SER A C 1
ATOM 709 O O . SER A 1 89 ? -6.824 11.269 -2.213 1.00 95.06 89 SER A O 1
ATOM 711 N N . LEU A 1 90 ? -6.418 11.458 -4.409 1.00 94.81 90 LEU A N 1
ATOM 712 C CA . LEU A 1 90 ? -7.649 10.811 -4.869 1.00 94.81 90 LEU A CA 1
ATOM 713 C C . LEU A 1 90 ? -7.887 9.415 -4.247 1.00 94.81 90 LEU A C 1
ATOM 715 O O . LEU A 1 90 ? -8.994 9.180 -3.755 1.00 94.81 90 LEU A O 1
ATOM 719 N N . PRO A 1 91 ? -6.898 8.501 -4.160 1.00 96.25 91 PRO A N 1
ATOM 720 C CA . PRO A 1 91 ? -7.105 7.188 -3.545 1.00 96.25 91 PRO A CA 1
ATOM 721 C C . PRO A 1 91 ? -7.463 7.260 -2.058 1.00 96.25 91 PRO A C 1
ATOM 723 O O . PRO A 1 91 ? -8.198 6.407 -1.565 1.00 96.25 91 PRO A O 1
ATOM 726 N N . ALA A 1 92 ? -6.992 8.288 -1.344 1.00 96.31 92 ALA A N 1
ATOM 727 C CA . ALA A 1 92 ? -7.286 8.490 0.074 1.00 96.31 92 ALA A CA 1
ATOM 728 C C . ALA A 1 92 ? -8.748 8.893 0.329 1.00 96.31 92 ALA A C 1
ATOM 730 O O . ALA A 1 92 ? -9.275 8.655 1.417 1.00 96.31 92 ALA A O 1
ATOM 731 N N . ILE A 1 93 ? -9.435 9.440 -0.679 1.00 97.19 93 ILE A N 1
ATOM 732 C CA . ILE A 1 93 ? -10.856 9.793 -0.591 1.00 97.19 93 ILE A CA 1
ATOM 733 C C . ILE A 1 93 ? -11.714 8.530 -0.433 1.00 97.19 93 ILE A C 1
ATOM 735 O O . ILE A 1 93 ? -12.667 8.528 0.341 1.00 97.19 93 ILE A O 1
ATOM 739 N N . VAL A 1 94 ? -11.354 7.423 -1.087 1.00 97.81 94 VAL A N 1
ATOM 740 C CA . VAL A 1 94 ? -12.123 6.165 -1.065 1.00 97.81 94 VAL A CA 1
ATOM 741 C C . VAL A 1 94 ? -12.339 5.599 0.356 1.00 97.81 94 VAL A C 1
ATOM 743 O O . VAL A 1 94 ? -13.489 5.326 0.715 1.00 97.81 94 VAL A O 1
ATOM 746 N N . PRO A 1 95 ? -11.309 5.421 1.208 1.00 97.44 95 PRO A N 1
ATOM 747 C CA . PRO A 1 95 ? -11.501 4.956 2.581 1.00 97.44 95 PRO A CA 1
ATOM 748 C C . PRO A 1 95 ? -12.143 6.011 3.497 1.00 97.44 95 PRO A C 1
ATOM 750 O O . PRO A 1 95 ? -12.827 5.635 4.451 1.00 97.44 95 PRO A O 1
ATOM 753 N N . LEU A 1 96 ? -11.966 7.309 3.221 1.00 97.25 96 LEU A N 1
ATOM 754 C CA . LEU A 1 96 ? -12.622 8.388 3.971 1.00 97.25 96 LEU A CA 1
ATOM 755 C C . LEU A 1 96 ? -14.131 8.431 3.697 1.00 97.25 96 LEU A C 1
ATOM 757 O O . LEU A 1 96 ? -14.924 8.554 4.631 1.00 97.25 96 LEU A O 1
ATOM 761 N N . LEU A 1 97 ? -14.541 8.253 2.439 1.00 97.62 97 LEU A N 1
ATOM 762 C CA . LEU A 1 97 ? -15.948 8.124 2.059 1.00 97.62 97 LEU A CA 1
ATOM 763 C C . LEU A 1 97 ? -16.588 6.893 2.706 1.00 97.62 97 LEU A C 1
ATOM 765 O O . LEU A 1 97 ? -17.702 6.992 3.214 1.00 97.62 97 LEU A O 1
ATOM 769 N N . ALA A 1 98 ? -15.872 5.765 2.772 1.00 97.00 98 ALA A N 1
ATOM 770 C CA . ALA A 1 98 ? -16.339 4.564 3.471 1.00 97.00 98 ALA A CA 1
ATOM 771 C C . ALA A 1 98 ? -16.700 4.853 4.935 1.00 97.00 98 ALA A C 1
ATOM 773 O O . ALA A 1 98 ? -17.775 4.478 5.410 1.00 97.00 98 ALA A O 1
ATOM 774 N N . GLN A 1 99 ? -15.820 5.581 5.629 1.00 96.94 99 GLN A N 1
ATOM 775 C CA . GLN A 1 99 ? -16.058 6.012 7.001 1.00 96.94 99 GLN A CA 1
ATOM 776 C C . GLN A 1 99 ? -17.256 6.967 7.088 1.00 96.94 99 GLN A C 1
ATOM 778 O O . GLN A 1 99 ? -18.087 6.819 7.984 1.00 96.94 99 GLN A O 1
ATOM 783 N N . GLY A 1 100 ? -17.362 7.933 6.171 1.00 96.38 100 GLY A N 1
ATOM 784 C CA . GLY A 1 100 ? -18.486 8.871 6.109 1.00 96.38 100 GLY A CA 1
ATOM 785 C C . GLY A 1 100 ? -19.831 8.158 5.956 1.00 96.38 100 GLY A C 1
ATOM 786 O O . GLY A 1 100 ? -20.769 8.455 6.692 1.00 96.38 100 GLY A O 1
ATOM 787 N N . ILE A 1 101 ? -19.898 7.148 5.084 1.00 95.38 101 ILE A N 1
ATOM 788 C CA . ILE A 1 101 ? -21.082 6.300 4.888 1.00 95.38 101 ILE A CA 1
ATOM 789 C C . ILE A 1 101 ? -21.443 5.557 6.183 1.00 95.38 101 ILE A C 1
ATOM 791 O O . ILE A 1 101 ? -22.606 5.548 6.586 1.00 95.38 101 ILE A O 1
ATOM 795 N N . MET A 1 102 ? -20.460 4.973 6.877 1.00 94.56 102 MET A N 1
ATOM 796 C CA . MET A 1 102 ? -20.702 4.303 8.162 1.00 94.56 102 MET A CA 1
ATOM 797 C C . MET A 1 102 ? -21.243 5.253 9.235 1.00 94.56 102 MET A C 1
ATOM 799 O O . MET A 1 102 ? -22.167 4.895 9.966 1.00 94.56 102 MET A O 1
ATOM 803 N N . VAL A 1 103 ? -20.677 6.459 9.338 1.00 94.19 103 VAL A N 1
ATOM 804 C CA . VAL A 1 103 ? -21.134 7.483 10.290 1.00 94.19 103 VAL A CA 1
ATOM 805 C C . VAL A 1 103 ? -22.540 7.970 9.934 1.00 94.19 103 VAL A C 1
ATOM 807 O O . VAL A 1 103 ? -23.374 8.095 10.828 1.00 94.19 103 VAL A O 1
ATOM 810 N N . GLY A 1 104 ? -22.836 8.172 8.649 1.00 92.75 104 GLY A N 1
ATOM 811 C CA . GLY A 1 104 ? -24.171 8.547 8.183 1.00 92.75 104 GLY A CA 1
ATOM 812 C C . GLY A 1 104 ? -25.225 7.489 8.518 1.00 92.75 104 GLY A C 1
ATOM 813 O O . GLY A 1 104 ? -26.276 7.815 9.067 1.00 92.75 104 GLY A O 1
ATOM 814 N N . PHE A 1 105 ? -24.933 6.203 8.287 1.00 91.44 105 PHE A N 1
ATOM 815 C CA . PHE A 1 105 ? -25.850 5.125 8.675 1.00 91.44 105 PHE A CA 1
ATOM 816 C C . PHE A 1 105 ? -26.081 5.054 10.184 1.00 91.44 105 PHE A C 1
ATOM 818 O O . PHE A 1 105 ? -27.214 4.828 10.609 1.00 91.44 105 PHE A O 1
ATOM 825 N N . TYR A 1 106 ? -25.038 5.287 10.983 1.00 91.62 106 TYR A N 1
ATOM 826 C CA . TYR A 1 106 ? -25.164 5.375 12.434 1.00 91.62 106 TYR A CA 1
ATOM 827 C C . TYR A 1 106 ? -26.112 6.501 12.866 1.00 91.62 106 TYR A C 1
ATOM 829 O O . TYR A 1 106 ? -26.959 6.269 13.722 1.00 91.62 106 TYR A O 1
ATOM 837 N N . GLN A 1 107 ? -26.018 7.684 12.252 1.00 91.25 107 GLN A N 1
ATOM 838 C CA . GLN A 1 107 ? -26.879 8.827 12.582 1.00 91.25 107 GLN A CA 1
ATOM 839 C C . GLN A 1 107 ? -28.346 8.613 12.191 1.00 91.25 107 GLN A C 1
ATOM 841 O O . GLN A 1 107 ? -29.233 9.077 12.896 1.00 91.25 107 GLN A O 1
ATOM 846 N N . VAL A 1 108 ? -28.612 7.919 11.080 1.00 90.50 108 VAL A N 1
ATOM 847 C CA . VAL A 1 108 ? -29.983 7.727 10.571 1.00 90.50 108 VAL A CA 1
ATOM 848 C C . VAL A 1 108 ? -30.695 6.554 11.240 1.00 90.50 108 VAL A C 1
ATOM 850 O O . VAL A 1 108 ? -31.893 6.621 11.493 1.00 90.50 108 VAL A O 1
ATOM 853 N N . LYS A 1 109 ? -29.985 5.447 11.476 1.00 88.00 109 LYS A N 1
ATOM 854 C CA . LYS A 1 109 ? -30.584 4.184 11.937 1.00 88.00 109 LYS A CA 1
ATOM 855 C C . LYS A 1 109 ? -30.266 3.847 13.396 1.00 88.00 109 LYS A C 1
ATOM 857 O O . LYS A 1 109 ? -30.618 2.753 13.826 1.00 88.00 109 LYS A O 1
ATOM 862 N N . GLU A 1 110 ? -29.550 4.721 14.109 1.00 81.69 110 GLU A N 1
ATOM 863 C CA . GLU A 1 110 ? -29.025 4.484 15.466 1.00 81.69 110 GLU A CA 1
ATOM 864 C C . GLU A 1 110 ? -28.391 3.094 15.628 1.00 81.69 110 GLU A C 1
ATOM 866 O O . GLU A 1 110 ? -28.576 2.378 16.613 1.00 81.69 110 GLU A O 1
ATOM 871 N N . THR A 1 111 ? -27.634 2.667 14.613 1.00 83.12 111 THR A N 1
ATOM 872 C CA . THR A 1 111 ? -26.954 1.372 14.650 1.00 83.12 111 THR A CA 1
ATOM 873 C C . THR A 1 111 ? -25.810 1.386 15.667 1.00 83.12 111 THR A C 1
ATOM 875 O O . THR A 1 111 ? -25.569 2.345 16.397 1.00 83.12 111 THR A O 1
ATOM 878 N N . ARG A 1 112 ? -25.009 0.321 15.702 1.00 86.75 112 ARG A N 1
ATOM 879 C CA . ARG A 1 112 ? -23.801 0.288 16.530 1.00 86.75 112 ARG A CA 1
ATOM 880 C C . ARG A 1 112 ? -22.836 1.423 16.152 1.00 86.75 112 ARG A C 1
ATOM 882 O O . ARG A 1 112 ? -22.561 1.630 14.972 1.00 86.75 112 ARG A O 1
ATOM 889 N N . LYS A 1 113 ? -22.279 2.102 17.162 1.00 90.00 113 LYS A N 1
ATOM 890 C CA . LYS A 1 113 ? -21.282 3.171 16.990 1.00 90.00 113 LYS A CA 1
ATOM 891 C C . LYS A 1 113 ? -20.094 2.690 16.132 1.00 90.00 113 LYS A C 1
ATOM 893 O O . LYS A 1 113 ? -19.486 1.666 16.475 1.00 90.00 113 LYS A O 1
ATOM 898 N N . PRO A 1 114 ? -19.737 3.400 15.044 1.00 89.44 114 PRO A N 1
ATOM 899 C CA . PRO A 1 114 ? -18.619 3.018 14.191 1.00 89.44 114 PRO A CA 1
ATOM 900 C C . PRO A 1 114 ? -17.288 3.163 14.936 1.00 89.44 114 PRO A C 1
ATOM 902 O O . PRO A 1 114 ? -17.137 3.995 15.833 1.00 89.44 114 PRO A O 1
ATOM 905 N N . SER A 1 115 ? -16.312 2.331 14.570 1.00 91.19 115 SER A N 1
ATOM 906 C CA . SER A 1 115 ? -14.943 2.488 15.071 1.00 91.19 115 SER A CA 1
ATOM 907 C C . SER A 1 115 ? -14.3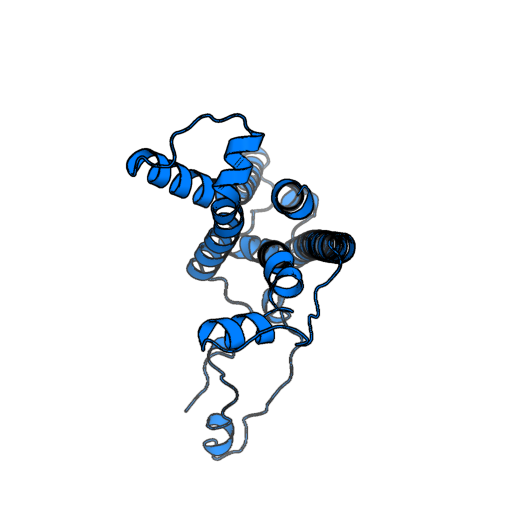02 3.752 14.487 1.00 91.19 115 SER A C 1
ATOM 909 O O . SER A 1 115 ? -14.689 4.220 13.417 1.00 91.19 115 SER A O 1
ATOM 911 N N . TYR A 1 116 ? -13.310 4.307 15.187 1.00 93.50 116 TYR A N 1
ATOM 912 C CA . TYR A 1 116 ? -12.545 5.451 14.691 1.00 93.50 116 TYR A CA 1
ATOM 913 C C . TYR A 1 116 ? -11.841 5.111 13.372 1.00 93.50 116 TYR A C 1
ATOM 915 O O . TYR A 1 116 ? -11.259 4.031 13.248 1.00 93.50 116 TYR A O 1
ATOM 923 N N . PHE A 1 117 ? -11.827 6.057 12.427 1.00 96.19 117 PHE A N 1
ATOM 924 C CA . PHE A 1 117 ? -11.169 5.882 11.128 1.00 96.19 117 PHE A CA 1
ATOM 925 C C . PHE A 1 117 ? -9.715 5.436 11.272 1.00 96.19 117 PHE A C 1
ATOM 927 O O . PHE A 1 117 ? -9.306 4.469 10.643 1.00 96.19 117 PHE A O 1
ATOM 934 N N . VAL A 1 118 ? -8.959 6.086 12.168 1.00 96.31 118 VAL A N 1
ATOM 935 C CA . VAL A 1 118 ? -7.541 5.776 12.406 1.00 96.31 118 VAL A CA 1
ATOM 936 C C . VAL A 1 118 ? -7.348 4.303 12.760 1.00 96.31 118 VAL A C 1
ATOM 938 O O . VAL A 1 118 ? -6.371 3.708 12.339 1.00 96.31 118 VAL A O 1
ATOM 941 N N . LYS A 1 119 ? -8.299 3.685 13.469 1.00 95.12 119 LYS A N 1
ATOM 942 C CA . LYS A 1 119 ? -8.266 2.255 13.782 1.00 95.12 119 LYS A CA 1
ATOM 943 C C . LYS A 1 119 ? -8.560 1.392 12.551 1.00 95.12 119 LYS A C 1
ATOM 945 O O . LYS A 1 119 ? -7.827 0.447 12.285 1.00 95.12 119 LYS A O 1
ATOM 950 N N . LEU A 1 120 ? -9.622 1.700 11.804 1.00 95.88 120 LEU A N 1
ATOM 951 C CA . LEU A 1 120 ? -10.029 0.910 10.632 1.00 95.88 120 LEU A CA 1
ATOM 952 C C . LEU A 1 120 ? -9.062 1.054 9.449 1.00 95.88 120 LEU A C 1
ATOM 954 O O . LEU A 1 120 ? -8.924 0.121 8.662 1.00 95.88 120 LEU A O 1
ATOM 958 N N . ALA A 1 121 ? -8.344 2.173 9.353 1.00 97.00 121 ALA A N 1
ATOM 959 C CA . ALA A 1 121 ? -7.390 2.444 8.285 1.00 97.00 121 ALA A CA 1
ATOM 960 C C . ALA A 1 121 ? -6.242 1.418 8.215 1.00 97.00 121 ALA A C 1
ATOM 962 O O . ALA A 1 121 ? -5.772 1.104 7.125 1.00 97.00 121 ALA A O 1
ATOM 963 N N . TYR A 1 122 ? -5.846 0.815 9.343 1.00 96.06 122 TYR A N 1
ATOM 964 C CA . TYR A 1 122 ? -4.842 -0.261 9.360 1.00 96.06 122 TYR A CA 1
ATOM 965 C C . TYR A 1 122 ? -5.312 -1.524 8.632 1.00 96.06 122 TYR A C 1
ATOM 967 O O . TYR A 1 122 ? -4.484 -2.324 8.207 1.00 96.06 122 TYR A O 1
ATOM 975 N N . GLY A 1 123 ? -6.621 -1.692 8.422 1.00 96.25 123 GLY A N 1
ATOM 976 C CA . GLY A 1 123 ? -7.162 -2.751 7.574 1.00 96.25 123 GLY A CA 1
ATOM 977 C C . GLY A 1 123 ? -6.678 -2.664 6.122 1.00 96.25 123 GLY A C 1
ATOM 978 O O . GLY A 1 123 ? -6.531 -3.694 5.470 1.00 96.25 123 GLY A O 1
ATOM 979 N N . TYR A 1 124 ? -6.340 -1.469 5.625 1.00 98.00 124 TYR A N 1
ATOM 980 C CA . TYR A 1 124 ? -5.819 -1.271 4.267 1.00 98.00 124 TYR A CA 1
ATOM 981 C C . TYR A 1 124 ? -4.313 -1.548 4.137 1.00 98.00 124 TYR A C 1
ATOM 983 O O . TYR A 1 124 ? -3.803 -1.583 3.022 1.00 98.00 124 TYR A O 1
ATOM 991 N N . LEU A 1 125 ? -3.591 -1.773 5.243 1.00 96.94 125 LEU A N 1
ATOM 992 C CA . LEU A 1 125 ? -2.135 -1.966 5.236 1.00 96.94 125 LEU A CA 1
ATOM 993 C C . LEU A 1 125 ? -1.666 -3.095 4.298 1.00 96.94 125 LEU A C 1
ATOM 995 O O . LEU A 1 125 ? -0.765 -2.830 3.500 1.00 96.94 125 LEU A O 1
ATOM 999 N N . PRO A 1 126 ? -2.267 -4.305 4.308 1.00 97.38 126 PRO A N 1
ATOM 1000 C CA . PRO A 1 126 ? -1.894 -5.357 3.365 1.00 97.38 126 PRO A CA 1
ATOM 1001 C C . PRO A 1 126 ? -2.064 -4.950 1.899 1.00 97.38 126 PRO A C 1
ATOM 1003 O O . PRO A 1 126 ? -1.182 -5.228 1.092 1.00 97.38 126 PRO A O 1
ATOM 1006 N N . LEU A 1 127 ? -3.155 -4.260 1.552 1.00 98.44 127 LEU A N 1
ATOM 1007 C CA . LEU A 1 127 ? -3.394 -3.778 0.194 1.00 98.44 127 LEU A CA 1
ATOM 1008 C C . LEU A 1 127 ? -2.374 -2.717 -0.234 1.00 98.44 127 LEU A C 1
ATOM 1010 O O . LEU A 1 127 ? -1.872 -2.785 -1.350 1.00 98.44 127 LEU A O 1
ATOM 1014 N N . VAL A 1 128 ? -2.042 -1.757 0.634 1.00 98.19 128 VAL A N 1
ATOM 1015 C CA . VAL A 1 128 ? -1.051 -0.712 0.318 1.00 98.19 128 VAL A CA 1
ATOM 1016 C C . VAL A 1 128 ? 0.339 -1.314 0.122 1.00 98.19 128 VAL A C 1
ATOM 1018 O O . VAL A 1 128 ? 1.032 -0.959 -0.835 1.00 98.19 128 VAL A O 1
ATOM 1021 N N . LEU A 1 129 ? 0.728 -2.262 0.980 1.00 97.69 129 LEU A N 1
ATOM 1022 C CA . LEU A 1 129 ? 1.973 -3.014 0.830 1.00 97.69 129 LEU A CA 1
ATOM 1023 C C . LEU A 1 129 ? 1.987 -3.804 -0.484 1.00 97.69 129 LEU A C 1
ATOM 1025 O O . LEU A 1 129 ? 2.949 -3.720 -1.243 1.00 97.69 129 LEU A O 1
ATOM 1029 N N . ALA A 1 130 ? 0.908 -4.534 -0.772 1.00 98.25 130 ALA A N 1
ATOM 1030 C CA . ALA A 1 130 ? 0.767 -5.308 -1.998 1.00 98.25 130 ALA A CA 1
ATOM 1031 C C . ALA A 1 130 ? 0.801 -4.426 -3.253 1.00 98.25 130 ALA A C 1
ATOM 1033 O O . ALA A 1 130 ? 1.460 -4.787 -4.221 1.00 98.25 130 ALA A O 1
ATOM 1034 N N . GLY A 1 131 ? 0.144 -3.264 -3.233 1.00 97.81 131 GLY A N 1
ATOM 1035 C CA . GLY A 1 131 ? 0.151 -2.303 -4.337 1.00 97.81 131 GLY A CA 1
ATOM 1036 C C . GLY A 1 131 ? 1.549 -1.764 -4.630 1.00 97.81 131 GLY A C 1
ATOM 1037 O O . GLY A 1 131 ? 1.980 -1.769 -5.781 1.00 97.81 131 GLY A O 1
ATOM 1038 N N . ASN A 1 132 ? 2.291 -1.376 -3.590 1.00 97.81 132 ASN A N 1
ATOM 1039 C CA . ASN A 1 132 ? 3.677 -0.930 -3.738 1.00 97.81 132 ASN A CA 1
ATOM 1040 C C . ASN A 1 132 ? 4.581 -2.066 -4.245 1.00 97.81 132 ASN A C 1
ATOM 1042 O O . ASN A 1 132 ? 5.343 -1.871 -5.188 1.00 97.81 132 ASN A O 1
ATOM 1046 N N . LEU A 1 133 ? 4.469 -3.271 -3.680 1.00 97.19 133 LEU A N 1
ATOM 1047 C CA . LEU A 1 133 ? 5.269 -4.418 -4.117 1.00 97.19 133 LEU A CA 1
ATOM 1048 C C . LEU A 1 133 ? 4.966 -4.808 -5.573 1.00 97.19 133 LEU A C 1
ATOM 1050 O O . LEU A 1 133 ? 5.886 -5.007 -6.364 1.00 97.19 133 LEU A O 1
ATOM 1054 N N . ALA A 1 134 ? 3.686 -4.855 -5.948 1.00 96.94 134 ALA A N 1
ATOM 1055 C CA . ALA A 1 134 ? 3.263 -5.139 -7.314 1.00 96.94 134 ALA A CA 1
ATOM 1056 C C . ALA A 1 134 ? 3.772 -4.078 -8.303 1.00 96.94 134 ALA A C 1
ATOM 1058 O O . ALA A 1 134 ? 4.223 -4.415 -9.397 1.00 96.94 134 ALA A O 1
ATOM 1059 N N . HIS A 1 135 ? 3.777 -2.803 -7.914 1.00 95.31 135 HIS A N 1
ATOM 1060 C CA . HIS A 1 135 ? 4.363 -1.743 -8.730 1.00 95.31 135 HIS A CA 1
ATOM 1061 C C . HIS A 1 135 ? 5.859 -1.990 -9.001 1.00 95.31 135 HIS A C 1
ATOM 1063 O O . HIS A 1 135 ? 6.294 -1.935 -10.152 1.00 95.31 135 HIS A O 1
ATOM 1069 N N . TYR A 1 136 ? 6.636 -2.347 -7.973 1.00 94.94 136 TYR A N 1
ATOM 1070 C CA . TYR A 1 136 ? 8.085 -2.533 -8.103 1.00 94.94 136 TYR A CA 1
ATOM 1071 C C . TYR A 1 136 ? 8.524 -3.882 -8.691 1.00 94.94 136 TYR A C 1
ATOM 1073 O O . TYR A 1 136 ? 9.690 -4.007 -9.071 1.00 94.94 136 TYR A O 1
ATOM 1081 N N . TRP A 1 137 ? 7.635 -4.875 -8.844 1.00 94.38 137 TRP A N 1
ATOM 1082 C CA . TRP A 1 137 ? 8.009 -6.164 -9.448 1.00 94.38 137 TRP A CA 1
ATOM 1083 C C . TRP A 1 137 ? 8.608 -6.023 -10.850 1.00 94.38 137 TRP A C 1
ATOM 1085 O O . TRP A 1 137 ? 9.578 -6.713 -11.168 1.00 94.38 137 TRP A O 1
ATOM 1095 N N . ARG A 1 138 ? 8.077 -5.103 -11.667 1.00 90.44 138 ARG A N 1
ATOM 1096 C CA . ARG A 1 138 ? 8.589 -4.837 -13.019 1.00 90.44 138 ARG A CA 1
ATOM 1097 C C . ARG A 1 138 ? 10.036 -4.351 -12.990 1.00 90.44 138 ARG A C 1
ATOM 1099 O O . ARG A 1 138 ? 10.854 -4.870 -13.737 1.00 90.44 138 ARG A O 1
ATOM 1106 N N . LEU A 1 139 ? 10.358 -3.413 -12.103 1.00 89.38 139 LEU A N 1
ATOM 1107 C CA . LEU A 1 139 ? 11.718 -2.894 -11.955 1.00 89.38 139 LEU A CA 1
ATOM 1108 C C . LEU A 1 139 ? 12.659 -3.981 -11.406 1.00 89.38 139 LEU A C 1
ATOM 1110 O O . LEU A 1 139 ? 13.702 -4.270 -11.987 1.00 89.38 139 LEU A O 1
ATOM 1114 N N . GLY A 1 140 ? 12.259 -4.644 -10.318 1.00 90.06 140 GLY A N 1
ATOM 1115 C CA . GLY A 1 140 ? 13.100 -5.625 -9.631 1.00 90.06 140 GLY A CA 1
ATOM 1116 C C . GLY A 1 140 ? 13.436 -6.853 -10.479 1.00 90.06 140 GLY A C 1
ATOM 1117 O O . GLY A 1 140 ? 14.586 -7.283 -10.503 1.00 90.06 140 GLY A O 1
ATOM 1118 N N . LEU A 1 141 ? 12.456 -7.403 -11.201 1.00 91.06 141 LEU A N 1
ATOM 1119 C CA . LEU A 1 141 ? 12.629 -8.630 -11.989 1.00 91.06 141 LEU A CA 1
ATOM 1120 C C . LEU A 1 141 ? 12.882 -8.373 -13.481 1.00 91.06 141 LEU A C 1
ATOM 1122 O O . LEU A 1 141 ? 13.385 -9.258 -14.172 1.00 91.06 141 LEU A O 1
ATOM 1126 N N . GLY A 1 142 ? 12.530 -7.186 -13.979 1.00 87.12 142 GLY A N 1
ATOM 1127 C CA . GLY A 1 142 ? 12.767 -6.758 -15.357 1.00 87.12 142 GLY A CA 1
ATOM 1128 C C . GLY A 1 142 ? 14.148 -6.134 -15.559 1.00 87.12 142 GLY A C 1
ATOM 1129 O O . GLY A 1 142 ? 14.846 -6.456 -16.520 1.00 87.12 142 GLY A O 1
ATOM 1130 N N . GLU A 1 143 ? 14.563 -5.261 -14.639 1.00 86.38 143 GLU A N 1
ATOM 1131 C CA . GLU A 1 143 ? 15.797 -4.473 -14.760 1.00 86.38 143 GLU A CA 1
ATOM 1132 C C . GLU A 1 143 ? 16.886 -4.924 -13.782 1.00 86.38 143 GLU A C 1
ATOM 1134 O O . GLU A 1 143 ? 18.069 -4.875 -14.120 1.00 86.38 143 GLU A O 1
ATOM 1139 N N . GLY A 1 144 ? 16.513 -5.451 -12.609 1.00 85.81 144 GLY A N 1
ATOM 1140 C CA . GLY A 1 144 ? 17.469 -5.916 -11.593 1.00 85.81 144 GLY A CA 1
ATOM 1141 C C . GLY A 1 144 ? 18.435 -6.998 -12.092 1.00 85.81 144 GLY A C 1
ATOM 1142 O O . GLY A 1 144 ? 19.589 -7.054 -11.673 1.00 85.81 144 GLY A O 1
ATOM 1143 N N . GLY A 1 145 ? 18.022 -7.800 -13.075 1.00 83.56 145 GLY A N 1
ATOM 1144 C CA . GLY A 1 145 ? 18.878 -8.790 -13.734 1.00 83.56 145 GLY A CA 1
ATOM 1145 C C . GLY A 1 145 ? 20.014 -8.219 -14.586 1.00 83.56 145 GLY A C 1
ATOM 1146 O O . GLY A 1 145 ? 20.854 -8.988 -15.042 1.00 83.56 145 GLY A O 1
ATOM 1147 N N . ARG A 1 146 ? 20.037 -6.902 -14.840 1.00 88.00 146 ARG A N 1
ATOM 1148 C CA . ARG A 1 146 ? 21.008 -6.220 -15.718 1.00 88.00 146 ARG A CA 1
ATOM 1149 C C . ARG A 1 146 ? 22.022 -5.360 -14.961 1.00 88.00 146 ARG A C 1
ATOM 1151 O O . ARG A 1 146 ? 22.801 -4.654 -15.597 1.00 88.00 146 ARG A O 1
ATOM 1158 N N . ILE A 1 147 ? 22.051 -5.437 -13.628 1.00 90.50 147 ILE A N 1
ATOM 1159 C CA . ILE A 1 147 ? 22.946 -4.624 -12.787 1.00 90.50 147 ILE A CA 1
ATOM 1160 C C . ILE A 1 147 ? 24.417 -4.787 -13.204 1.00 90.50 147 ILE A C 1
ATOM 1162 O O . ILE A 1 147 ? 25.121 -3.792 -13.342 1.00 90.50 147 ILE A O 1
ATOM 1166 N N . LEU A 1 148 ? 24.875 -6.021 -13.457 1.00 88.50 148 LEU A N 1
ATOM 1167 C CA . LEU A 1 148 ? 26.264 -6.301 -13.848 1.00 88.50 148 LEU A CA 1
ATOM 1168 C C . LEU A 1 148 ? 26.636 -5.681 -15.216 1.00 88.50 148 LEU A C 1
ATOM 1170 O O . LEU A 1 148 ? 27.595 -4.906 -15.253 1.00 88.50 148 LEU A O 1
ATOM 1174 N N . PRO A 1 149 ? 25.885 -5.933 -16.311 1.00 90.19 149 PRO A N 1
ATOM 1175 C CA . PRO A 1 149 ? 26.097 -5.249 -17.589 1.00 90.19 149 PRO A CA 1
ATOM 1176 C C . PRO A 1 149 ? 26.093 -3.721 -17.499 1.00 90.19 149 PRO A C 1
ATOM 1178 O O . PRO A 1 149 ? 26.975 -3.072 -18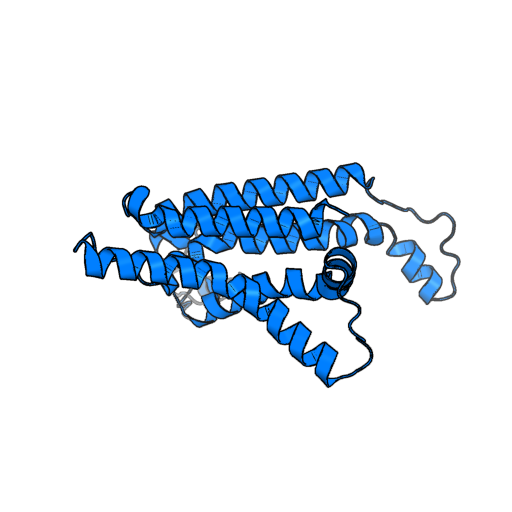.059 1.00 90.19 149 PRO A O 1
ATOM 1181 N N . VAL A 1 150 ? 25.122 -3.140 -16.785 1.00 90.56 150 VAL A N 1
ATOM 1182 C CA . VAL A 1 150 ? 24.979 -1.679 -16.665 1.00 90.56 150 VAL A CA 1
ATOM 1183 C C . VAL A 1 150 ? 26.137 -1.078 -15.873 1.00 90.56 150 VAL A C 1
ATOM 1185 O O . VAL A 1 150 ? 26.682 -0.046 -16.264 1.00 90.56 150 VAL A O 1
ATOM 1188 N N . MET A 1 151 ? 26.566 -1.739 -14.797 1.00 91.44 151 MET A N 1
ATOM 1189 C CA . MET A 1 151 ? 27.735 -1.328 -14.023 1.00 91.44 151 MET A CA 1
ATOM 1190 C C . MET A 1 151 ? 29.001 -1.332 -14.888 1.00 91.44 151 MET A C 1
ATOM 1192 O O . MET A 1 151 ? 29.716 -0.336 -14.903 1.00 91.44 151 MET A O 1
ATOM 1196 N N . PHE A 1 152 ? 29.261 -2.397 -15.652 1.00 93.44 152 PHE A N 1
ATOM 1197 C CA . PHE A 1 152 ? 30.435 -2.464 -16.534 1.00 93.44 152 PHE A CA 1
ATOM 1198 C C . PHE A 1 152 ? 30.421 -1.354 -17.587 1.00 93.44 152 PHE A C 1
ATOM 1200 O O . PHE A 1 152 ? 31.410 -0.633 -17.718 1.00 93.44 152 PHE A O 1
ATOM 1207 N N . ALA A 1 153 ? 29.279 -1.149 -18.248 1.00 91.88 153 ALA A N 1
ATOM 1208 C CA . ALA A 1 153 ? 29.112 -0.069 -19.216 1.00 91.88 153 ALA A CA 1
ATOM 1209 C C . ALA A 1 153 ? 29.353 1.319 -18.592 1.00 91.88 153 ALA A C 1
ATOM 1211 O O . ALA A 1 153 ? 29.970 2.178 -19.217 1.00 91.88 153 ALA A O 1
ATOM 1212 N N . THR A 1 154 ? 28.931 1.525 -17.338 1.00 92.56 154 THR A N 1
ATOM 1213 C CA . THR A 1 154 ? 29.140 2.785 -16.597 1.00 92.56 154 THR A CA 1
ATOM 1214 C C . THR A 1 154 ? 30.627 3.074 -16.363 1.00 92.56 154 THR A C 1
ATOM 1216 O O . THR A 1 154 ? 31.043 4.229 -16.406 1.00 92.56 154 THR A O 1
ATOM 1219 N N . PHE A 1 155 ? 31.445 2.037 -16.168 1.00 95.00 155 PHE A N 1
ATOM 1220 C CA . PHE A 1 155 ? 32.901 2.153 -16.023 1.00 95.00 155 PHE A CA 1
ATOM 1221 C C . PHE A 1 155 ? 33.665 2.073 -17.360 1.00 95.00 155 PHE A C 1
ATOM 1223 O O . PHE A 1 155 ? 34.889 1.967 -17.357 1.00 95.00 155 PHE A O 1
ATOM 1230 N N . GLY A 1 156 ? 32.972 2.127 -18.505 1.00 91.44 156 GLY A N 1
ATOM 1231 C CA . GLY A 1 156 ? 33.590 2.063 -19.834 1.00 91.44 156 GLY A CA 1
ATOM 1232 C C . GLY A 1 156 ? 34.086 0.669 -20.239 1.00 91.44 156 GLY A C 1
ATOM 1233 O O . GLY A 1 156 ? 34.832 0.546 -21.209 1.00 91.44 156 GLY A O 1
ATOM 1234 N N . LEU A 1 157 ? 33.688 -0.378 -19.508 1.00 92.19 157 LEU A N 1
ATOM 1235 C CA . LEU A 1 157 ? 33.974 -1.777 -19.827 1.00 92.19 157 LEU A CA 1
ATOM 1236 C C . LEU A 1 157 ? 32.847 -2.373 -20.685 1.00 92.19 157 LEU A C 1
ATOM 1238 O O . LEU A 1 157 ? 31.696 -1.939 -20.613 1.00 92.19 157 LEU A O 1
ATOM 1242 N N . SER A 1 158 ? 33.149 -3.404 -21.480 1.00 88.62 158 SER A N 1
ATOM 1243 C CA . SER A 1 158 ? 32.118 -4.128 -22.226 1.00 88.62 158 SER A CA 1
ATOM 1244 C C . SER A 1 158 ? 31.235 -4.940 -21.272 1.00 88.62 158 SER A C 1
ATOM 1246 O O . SER A 1 158 ? 31.711 -5.765 -20.496 1.00 88.62 158 SER A O 1
ATOM 1248 N N . GLY A 1 159 ? 29.922 -4.710 -21.336 1.00 84.25 159 GLY A N 1
ATOM 1249 C CA . GLY A 1 159 ? 28.923 -5.511 -20.620 1.00 84.25 159 GLY A CA 1
ATOM 1250 C C . GLY A 1 159 ? 28.486 -6.776 -21.372 1.00 84.25 159 GLY A C 1
ATOM 1251 O O . GLY A 1 159 ? 27.595 -7.486 -20.908 1.00 84.25 159 GLY A O 1
ATOM 1252 N N . GLU A 1 160 ? 29.064 -7.039 -22.549 1.00 85.69 160 GLU A N 1
ATOM 1253 C CA . GLU A 1 160 ? 28.739 -8.199 -23.382 1.00 85.69 160 GLU A CA 1
ATOM 1254 C C . GLU A 1 160 ? 29.152 -9.513 -22.709 1.00 85.69 160 GLU A C 1
ATOM 1256 O O . GLU A 1 160 ? 30.233 -9.631 -22.137 1.00 85.69 160 GLU A O 1
ATOM 1261 N N . GLY A 1 161 ? 28.276 -10.518 -22.777 1.00 85.00 161 GLY A N 1
ATOM 1262 C CA . GLY A 1 161 ? 28.521 -11.845 -22.203 1.00 85.00 161 GLY A CA 1
ATOM 1263 C C . GLY A 1 161 ? 28.344 -11.942 -20.683 1.00 85.00 161 GLY A C 1
ATOM 1264 O O . GLY A 1 161 ? 28.438 -13.041 -20.137 1.00 85.00 161 GLY A O 1
ATOM 1265 N N . LEU A 1 162 ? 28.048 -10.836 -19.992 1.00 88.06 162 LEU A N 1
ATOM 1266 C CA . LEU A 1 162 ? 27.705 -10.872 -18.571 1.00 88.06 162 LEU A CA 1
ATOM 1267 C C . LEU A 1 162 ? 26.316 -11.496 -18.348 1.00 88.06 162 LEU A C 1
ATOM 1269 O O . LEU A 1 162 ? 25.426 -11.351 -19.191 1.00 88.06 162 LEU A O 1
ATOM 1273 N N . PRO A 1 163 ? 26.103 -12.190 -17.214 1.00 86.31 163 PRO A N 1
ATOM 1274 C CA . PRO A 1 163 ? 24.844 -12.867 -16.940 1.00 86.31 163 PRO A CA 1
ATOM 1275 C C . PRO A 1 163 ? 23.694 -11.863 -16.821 1.00 86.31 163 PRO A C 1
ATOM 1277 O O . PRO A 1 163 ? 23.785 -10.873 -16.095 1.00 86.31 163 PRO A O 1
ATOM 1280 N N . VAL A 1 164 ? 22.595 -12.164 -17.514 1.00 89.06 164 VAL A N 1
ATOM 1281 C CA . VAL A 1 164 ? 21.343 -11.404 -17.470 1.00 89.06 164 VAL A CA 1
ATOM 1282 C C . VAL A 1 164 ? 20.249 -12.315 -16.930 1.00 89.06 164 VAL A C 1
ATOM 1284 O O . VAL A 1 164 ? 19.887 -13.299 -17.573 1.00 89.06 164 VAL A O 1
ATOM 1287 N N . LEU A 1 165 ? 19.715 -11.989 -15.751 1.00 86.94 165 LEU A N 1
ATOM 1288 C CA . LEU A 1 165 ? 18.650 -12.765 -15.107 1.00 86.94 165 LEU A CA 1
ATOM 1289 C C . LEU A 1 165 ? 17.357 -11.951 -15.044 1.00 86.94 165 LEU A C 1
ATOM 1291 O O . LEU A 1 165 ? 17.027 -11.353 -14.024 1.00 86.94 165 LEU A O 1
ATOM 1295 N N . VAL A 1 166 ? 16.645 -11.903 -16.166 1.00 91.19 166 VAL A N 1
ATOM 1296 C CA . VAL A 1 166 ? 15.401 -11.138 -16.312 1.00 91.19 166 VAL A CA 1
ATOM 1297 C C . VAL A 1 166 ? 14.218 -12.095 -16.360 1.00 91.19 166 VAL A C 1
ATOM 1299 O O . VAL A 1 166 ? 14.224 -13.058 -17.128 1.00 91.19 166 VAL A O 1
ATOM 1302 N N . ALA A 1 167 ? 13.199 -11.840 -15.540 1.00 90.44 167 ALA A N 1
ATOM 1303 C CA . ALA A 1 167 ? 11.982 -12.638 -15.560 1.00 90.44 167 ALA A CA 1
ATOM 1304 C C . ALA A 1 167 ? 11.149 -12.332 -16.811 1.00 90.44 167 ALA A C 1
ATOM 1306 O O . ALA A 1 167 ? 11.059 -11.191 -17.265 1.00 90.44 167 ALA A O 1
ATOM 1307 N N . HIS A 1 168 ? 10.489 -13.358 -17.346 1.00 91.75 168 HIS A N 1
ATOM 1308 C CA . HIS A 1 168 ? 9.568 -13.186 -18.465 1.00 91.75 168 HIS A CA 1
ATOM 1309 C C . HIS A 1 168 ? 8.389 -12.270 -18.061 1.00 91.75 168 HIS A C 1
ATOM 1311 O O . HIS A 1 168 ? 7.860 -12.448 -16.958 1.00 91.75 168 HIS A O 1
ATOM 1317 N N . PRO A 1 169 ? 7.905 -11.354 -18.928 1.00 91.75 169 PRO A N 1
ATOM 1318 C CA . PRO A 1 169 ? 6.818 -10.424 -18.594 1.00 91.75 169 PRO A CA 1
ATOM 1319 C C . PRO A 1 169 ? 5.563 -11.102 -18.028 1.00 91.75 169 PRO A C 1
ATOM 1321 O O . PRO A 1 169 ? 4.979 -10.623 -17.063 1.00 91.75 169 PRO A O 1
ATOM 1324 N N . ALA A 1 170 ? 5.201 -12.277 -18.552 1.00 93.19 170 ALA A N 1
ATOM 1325 C CA . ALA A 1 170 ? 4.077 -13.062 -18.035 1.00 93.19 170 ALA A CA 1
ATOM 1326 C C . ALA A 1 170 ? 4.255 -13.507 -16.566 1.00 93.19 170 ALA A C 1
ATOM 1328 O O . ALA A 1 170 ? 3.285 -13.543 -15.814 1.00 93.19 170 ALA A O 1
ATOM 1329 N N . VAL A 1 171 ? 5.485 -13.823 -16.139 1.00 93.75 171 VAL A N 1
ATOM 1330 C CA . VAL A 1 171 ? 5.785 -14.183 -14.741 1.00 93.75 171 VAL A CA 1
ATOM 1331 C C . VAL A 1 171 ? 5.652 -12.954 -13.847 1.00 93.75 171 VAL A C 1
ATOM 1333 O O . VAL A 1 171 ? 5.083 -13.047 -12.763 1.00 93.75 171 VAL A O 1
ATOM 1336 N N . ILE A 1 172 ? 6.120 -11.795 -14.316 1.00 94.56 172 ILE A N 1
ATOM 1337 C CA . ILE A 1 172 ? 5.980 -10.522 -13.601 1.00 94.56 172 ILE A CA 1
ATOM 1338 C C . ILE A 1 172 ? 4.495 -10.187 -13.424 1.00 94.56 172 ILE A C 1
ATOM 1340 O O . ILE A 1 172 ? 4.063 -9.985 -12.292 1.00 94.56 172 ILE A O 1
ATOM 1344 N N . ALA A 1 173 ? 3.699 -10.228 -14.495 1.00 95.06 173 ALA A N 1
ATOM 1345 C CA . ALA A 1 173 ? 2.259 -9.974 -14.439 1.00 95.06 173 ALA A CA 1
ATOM 1346 C C . ALA A 1 173 ? 1.530 -10.949 -13.494 1.00 95.06 173 ALA A C 1
ATOM 1348 O O . ALA A 1 173 ? 0.684 -10.540 -12.696 1.00 95.06 173 ALA A O 1
ATOM 1349 N N . PHE A 1 174 ? 1.902 -12.235 -13.514 1.00 95.88 174 PHE A N 1
ATOM 1350 C CA . PHE A 1 174 ? 1.377 -13.230 -12.578 1.00 95.88 174 PHE A CA 1
ATOM 1351 C C . PHE A 1 174 ? 1.720 -12.895 -11.116 1.00 95.88 174 PHE A C 1
ATOM 1353 O O . PHE A 1 174 ? 0.844 -12.938 -10.248 1.00 95.88 174 PHE A O 1
ATOM 1360 N N . LEU A 1 175 ? 2.970 -12.521 -10.825 1.00 96.44 175 LEU A N 1
ATOM 1361 C CA . LEU A 1 175 ? 3.397 -12.119 -9.480 1.00 96.44 175 LEU A CA 1
ATOM 1362 C C . LEU A 1 175 ? 2.699 -10.838 -9.017 1.00 96.44 175 LEU A C 1
ATOM 1364 O O . LEU A 1 175 ? 2.263 -10.761 -7.870 1.00 96.44 175 LEU A O 1
ATOM 1368 N N . GLN A 1 176 ? 2.534 -9.852 -9.896 1.00 97.12 176 GLN A N 1
ATOM 1369 C CA . GLN A 1 176 ? 1.787 -8.630 -9.605 1.00 97.12 176 GLN A CA 1
ATOM 1370 C C . GLN A 1 176 ? 0.331 -8.941 -9.258 1.00 97.12 176 GLN A C 1
ATOM 1372 O O . GLN A 1 176 ? -0.152 -8.527 -8.203 1.00 97.12 176 GLN A O 1
ATOM 1377 N N . GLY A 1 177 ? -0.348 -9.731 -10.093 1.00 97.19 177 G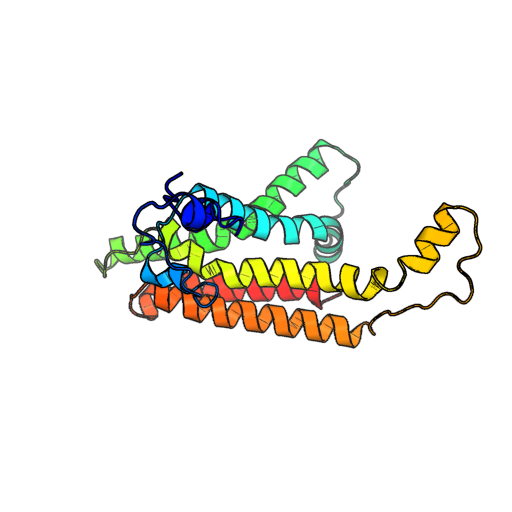LY A N 1
ATOM 1378 C CA . GLY A 1 177 ? -1.742 -10.097 -9.876 1.00 97.19 177 GLY A CA 1
ATOM 1379 C C . GLY A 1 177 ? -1.954 -10.907 -8.595 1.00 97.19 177 GLY A C 1
ATOM 1380 O O . GLY A 1 177 ? -2.813 -10.573 -7.779 1.00 97.19 177 GLY A O 1
ATOM 1381 N N . THR A 1 178 ? -1.136 -11.934 -8.358 1.00 97.62 178 THR A N 1
ATOM 1382 C CA . THR A 1 178 ? -1.214 -12.747 -7.128 1.00 97.62 178 THR A CA 1
ATOM 1383 C C . THR A 1 178 ? -0.908 -11.933 -5.870 1.00 97.62 178 THR A C 1
ATOM 1385 O O . THR A 1 178 ? -1.587 -12.107 -4.853 1.00 97.62 178 THR A O 1
ATOM 1388 N N . THR A 1 179 ? 0.046 -10.998 -5.941 1.00 98.12 179 THR A N 1
ATOM 1389 C CA . THR A 1 179 ? 0.352 -10.058 -4.852 1.00 98.12 179 THR A CA 1
ATOM 1390 C C . THR A 1 179 ? -0.863 -9.183 -4.534 1.00 98.12 179 THR A C 1
ATOM 1392 O O . THR A 1 179 ? -1.260 -9.093 -3.372 1.00 98.12 179 THR A O 1
ATOM 1395 N N . LEU A 1 180 ? -1.507 -8.591 -5.548 1.00 98.25 180 LEU A N 1
ATOM 1396 C CA . LEU A 1 180 ? -2.690 -7.742 -5.367 1.00 98.25 180 LEU A CA 1
ATOM 1397 C C . LEU A 1 180 ? -3.892 -8.514 -4.813 1.00 98.25 180 LEU A C 1
ATOM 1399 O O . LEU A 1 180 ? -4.520 -8.051 -3.862 1.00 98.25 180 LEU A O 1
ATOM 1403 N N . ILE A 1 181 ? -4.187 -9.704 -5.350 1.00 98.38 181 ILE A N 1
ATOM 1404 C CA . ILE A 1 181 ? -5.270 -10.566 -4.848 1.00 98.38 181 ILE A CA 1
ATOM 1405 C C . ILE A 1 181 ? -5.032 -10.902 -3.374 1.00 98.38 181 ILE A C 1
ATOM 1407 O O . ILE A 1 181 ? -5.932 -10.746 -2.548 1.00 98.38 181 ILE A O 1
ATOM 1411 N N . SER A 1 182 ? -3.806 -11.298 -3.024 1.00 98.31 182 SER A N 1
ATOM 1412 C CA . SER A 1 182 ? -3.431 -11.587 -1.636 1.00 98.31 182 SER A CA 1
ATOM 1413 C C . SER A 1 182 ? -3.592 -10.354 -0.744 1.00 98.31 182 SER A C 1
ATOM 1415 O O . SER A 1 182 ? -4.152 -10.458 0.346 1.00 98.31 182 SER A O 1
ATOM 1417 N N . GLY A 1 183 ? -3.177 -9.176 -1.220 1.00 98.25 183 GLY A N 1
ATOM 1418 C CA . GLY A 1 183 ? -3.350 -7.900 -0.526 1.00 98.25 183 GLY A CA 1
ATOM 1419 C C . GLY A 1 183 ? -4.813 -7.570 -0.238 1.00 98.25 183 GLY A C 1
ATOM 1420 O O . GLY A 1 183 ? -5.147 -7.236 0.897 1.00 98.25 183 GLY A O 1
ATOM 1421 N N . VAL A 1 184 ? -5.702 -7.733 -1.223 1.00 98.62 184 VAL A N 1
ATOM 1422 C CA . VAL A 1 184 ? -7.151 -7.537 -1.050 1.00 98.62 184 VAL A CA 1
ATOM 1423 C C . VAL A 1 184 ? -7.705 -8.508 -0.009 1.00 98.62 184 VAL A C 1
ATOM 1425 O O . VAL A 1 184 ? -8.333 -8.069 0.954 1.00 98.62 184 VAL A O 1
ATOM 1428 N N . LEU A 1 185 ? -7.446 -9.812 -0.151 1.00 98.44 185 LEU A N 1
ATOM 1429 C CA . LEU A 1 185 ? -7.962 -10.832 0.771 1.00 98.44 185 LEU A CA 1
ATOM 1430 C C . LEU A 1 185 ? -7.486 -10.597 2.212 1.00 98.44 185 LEU A C 1
ATOM 1432 O O . LEU A 1 185 ? -8.291 -10.633 3.147 1.00 98.44 185 LEU A O 1
ATOM 1436 N N . LEU A 1 186 ? -6.197 -10.296 2.393 1.00 97.06 186 LEU A N 1
ATOM 1437 C CA . LEU A 1 186 ? -5.624 -9.979 3.699 1.00 97.06 186 LEU A CA 1
ATOM 1438 C C . LEU A 1 186 ? -6.199 -8.683 4.274 1.00 97.06 186 LEU A C 1
ATOM 1440 O O . LEU A 1 186 ? -6.481 -8.636 5.469 1.00 97.06 186 LEU A O 1
ATOM 1444 N N . SER A 1 187 ? -6.429 -7.655 3.456 1.00 97.94 187 SER A N 1
ATOM 1445 C CA . SER A 1 187 ? -7.057 -6.411 3.907 1.00 97.94 187 SER A CA 1
ATOM 1446 C C . SER A 1 187 ? -8.509 -6.602 4.335 1.00 97.94 187 SER A C 1
ATOM 1448 O O . SER A 1 187 ? -8.919 -6.059 5.364 1.00 97.94 187 SER A O 1
ATOM 1450 N N . LEU A 1 188 ? -9.287 -7.420 3.620 1.00 97.88 188 LEU A N 1
ATOM 1451 C CA . LEU A 1 188 ? -10.648 -7.778 4.028 1.00 97.88 188 LEU A CA 1
ATOM 1452 C C . LEU A 1 188 ? -10.638 -8.511 5.378 1.00 97.88 188 LEU A C 1
ATOM 1454 O O . LEU A 1 188 ? -11.351 -8.119 6.305 1.00 97.88 188 LEU A O 1
ATOM 1458 N N . PHE A 1 189 ? -9.775 -9.521 5.517 1.00 96.50 189 PHE A N 1
ATOM 1459 C CA . PHE A 1 189 ? -9.607 -10.269 6.762 1.00 96.50 189 PHE A CA 1
ATOM 1460 C C . PHE A 1 189 ? -9.180 -9.365 7.928 1.00 96.50 189 PHE A C 1
ATOM 1462 O O . PHE A 1 189 ? -9.778 -9.397 9.008 1.00 96.50 189 PHE A O 1
ATOM 1469 N N . LEU A 1 190 ? -8.171 -8.521 7.708 1.00 95.38 190 LEU A N 1
ATOM 1470 C CA . LEU A 1 190 ? -7.604 -7.653 8.732 1.00 95.38 190 LEU A CA 1
ATOM 1471 C C . LEU A 1 190 ? -8.593 -6.566 9.166 1.00 95.38 190 LEU A C 1
ATOM 1473 O O . LEU A 1 190 ? -8.730 -6.313 10.362 1.00 95.38 190 LEU A O 1
ATOM 1477 N N . THR A 1 191 ? -9.348 -5.989 8.228 1.00 96.31 191 THR A N 1
ATOM 1478 C CA . THR A 1 191 ? -10.422 -5.025 8.527 1.00 96.31 191 THR A CA 1
ATOM 1479 C C . THR A 1 191 ? -11.458 -5.637 9.470 1.00 96.31 191 THR A C 1
ATOM 1481 O O . THR A 1 191 ? -11.810 -5.031 10.485 1.00 96.31 191 THR A O 1
ATOM 1484 N N . GLN A 1 192 ? -11.884 -6.876 9.203 1.00 95.62 192 GLN A N 1
ATOM 1485 C CA . GLN A 1 192 ? -12.822 -7.596 10.065 1.00 95.62 192 GLN A CA 1
ATOM 1486 C C . GLN A 1 192 ? -12.212 -7.886 11.449 1.00 95.62 192 GLN A C 1
ATOM 1488 O O . GLN A 1 192 ? -12.870 -7.705 12.481 1.00 95.62 192 GLN A O 1
ATOM 1493 N N . LYS A 1 193 ? -10.938 -8.299 11.490 1.00 94.19 193 LYS A N 1
ATOM 1494 C CA . LYS A 1 193 ? -10.237 -8.661 12.730 1.00 94.19 193 LYS A CA 1
ATOM 1495 C C . LYS A 1 193 ? -9.969 -7.460 13.643 1.00 94.19 193 LYS A C 1
ATOM 1497 O O . LYS A 1 193 ? -10.143 -7.578 14.859 1.00 94.19 193 LYS A O 1
ATOM 1502 N N . ILE A 1 194 ? -9.584 -6.317 13.072 1.00 93.88 194 ILE A N 1
ATOM 1503 C CA . ILE A 1 194 ? -9.341 -5.057 13.791 1.00 93.88 194 ILE A CA 1
ATOM 1504 C C . ILE A 1 194 ? -10.669 -4.411 14.207 1.00 93.88 194 ILE A C 1
ATOM 1506 O O . ILE A 1 194 ? -10.829 -3.981 15.356 1.00 93.88 194 ILE A O 1
ATOM 1510 N N . GLY A 1 195 ? -11.638 -4.355 13.288 1.00 92.94 195 GLY A N 1
ATOM 1511 C CA . GLY A 1 195 ? -12.930 -3.708 13.505 1.00 92.94 195 GLY A CA 1
ATOM 1512 C C . GLY A 1 195 ? -13.767 -4.387 14.588 1.00 92.94 195 GLY A C 1
ATOM 1513 O O . GLY A 1 195 ? -14.360 -3.692 15.413 1.00 92.94 195 GLY A O 1
ATOM 1514 N N . ARG A 1 196 ? -13.780 -5.731 14.635 1.00 92.50 196 ARG A N 1
ATOM 1515 C CA . ARG A 1 196 ? -14.609 -6.541 15.560 1.00 92.50 196 ARG A CA 1
ATOM 1516 C C . ARG A 1 196 ? -16.087 -6.111 15.563 1.00 92.50 196 ARG A C 1
ATOM 1518 O O . ARG A 1 196 ? -16.748 -6.081 16.601 1.00 92.50 196 ARG A O 1
ATOM 1525 N N . GLN A 1 197 ? -16.588 -5.748 14.387 1.00 92.88 197 GLN A N 1
ATOM 1526 C CA . GLN A 1 197 ? -17.955 -5.296 14.126 1.00 92.88 197 GLN A CA 1
ATOM 1527 C C . GLN A 1 197 ? -18.641 -6.261 13.149 1.00 92.88 197 GLN A C 1
ATOM 1529 O O . GLN A 1 197 ? -17.945 -7.020 12.475 1.00 92.88 197 GLN A O 1
ATOM 1534 N N . PRO A 1 198 ? -19.984 -6.299 13.082 1.00 92.94 198 PRO A N 1
ATOM 1535 C CA . PRO A 1 198 ? -20.667 -7.154 12.117 1.00 92.94 198 PRO A CA 1
ATOM 1536 C C . PRO A 1 198 ? -20.264 -6.781 10.686 1.00 92.94 198 PRO A C 1
ATOM 1538 O O . PRO A 1 198 ? -20.084 -5.603 10.378 1.00 92.94 198 PRO A O 1
ATOM 1541 N N . PHE A 1 199 ? -20.164 -7.786 9.814 1.00 93.94 199 PHE A N 1
ATOM 1542 C CA . PHE A 1 199 ? -19.713 -7.620 8.429 1.00 93.94 199 PHE A CA 1
ATOM 1543 C C . PHE A 1 199 ? -20.528 -6.570 7.657 1.00 93.94 199 PHE A C 1
ATOM 1545 O O . PHE A 1 199 ? -19.973 -5.776 6.906 1.00 93.94 199 PHE A O 1
ATOM 1552 N N . SER A 1 200 ? -21.840 -6.495 7.905 1.00 91.75 200 SER A N 1
ATOM 1553 C CA . SER A 1 200 ? -22.736 -5.508 7.287 1.00 91.75 200 SER A CA 1
ATOM 1554 C C . SER A 1 200 ? -22.354 -4.058 7.594 1.00 91.75 200 SER A C 1
ATOM 1556 O O . SER A 1 200 ? -22.517 -3.192 6.740 1.00 91.75 200 SER A O 1
ATOM 1558 N N . LEU A 1 201 ? -21.822 -3.788 8.788 1.00 93.06 201 LEU A N 1
ATOM 1559 C CA . LEU A 1 201 ? -21.399 -2.448 9.190 1.00 93.06 201 LEU A CA 1
ATOM 1560 C C . LEU A 1 201 ? -20.039 -2.077 8.583 1.00 93.06 201 LEU A C 1
ATOM 1562 O O . LEU A 1 201 ? -19.803 -0.909 8.300 1.00 93.06 201 LEU A O 1
ATOM 1566 N N . LEU A 1 202 ? -19.164 -3.063 8.361 1.00 95.88 202 LEU A N 1
ATOM 1567 C CA . LEU A 1 202 ? -17.847 -2.881 7.736 1.00 95.88 202 LEU A CA 1
ATOM 1568 C C . LEU A 1 202 ? -17.887 -2.960 6.202 1.00 95.88 202 LEU A C 1
ATOM 1570 O O . LEU A 1 202 ? -16.871 -2.719 5.548 1.00 95.88 202 LEU A O 1
ATOM 1574 N N . LEU A 1 203 ? -19.055 -3.250 5.623 1.00 96.25 203 LEU A N 1
ATOM 1575 C CA . LEU A 1 203 ? -19.253 -3.386 4.184 1.00 96.25 203 LEU A CA 1
ATOM 1576 C C . LEU A 1 203 ? -18.721 -2.187 3.379 1.00 96.25 203 LEU A C 1
ATOM 1578 O O . LEU A 1 203 ? -18.044 -2.441 2.384 1.00 96.25 203 LEU A O 1
ATOM 1582 N N . PRO A 1 204 ? -18.893 -0.914 3.802 1.00 97.12 204 PRO A N 1
ATOM 1583 C CA . PRO A 1 204 ? -18.283 0.215 3.099 1.00 97.12 204 PRO A CA 1
ATOM 1584 C C . PRO A 1 204 ? -16.755 0.100 2.978 1.00 97.12 204 PRO A C 1
ATOM 1586 O O . PRO A 1 204 ? -16.219 0.304 1.895 1.00 97.12 204 PRO A O 1
ATOM 1589 N N . HIS A 1 205 ? -16.041 -0.299 4.040 1.00 97.88 205 HIS A N 1
ATOM 1590 C CA . HIS A 1 205 ? -14.582 -0.481 3.987 1.00 97.88 205 HIS A CA 1
ATOM 1591 C C . HIS A 1 205 ? -14.159 -1.684 3.137 1.00 97.88 205 HIS A C 1
ATOM 1593 O O . HIS A 1 205 ? -13.135 -1.633 2.450 1.00 97.88 205 HIS A O 1
ATOM 1599 N N . HIS A 1 206 ? -14.940 -2.766 3.157 1.00 98.12 206 HIS A N 1
ATOM 1600 C CA . HIS A 1 206 ? -14.694 -3.920 2.294 1.00 98.12 206 HIS A CA 1
ATOM 1601 C C . HIS A 1 206 ? -14.854 -3.561 0.815 1.00 98.12 206 HIS A C 1
ATOM 1603 O O . HIS A 1 206 ? -13.970 -3.866 0.016 1.00 98.12 206 HIS A O 1
ATOM 1609 N N . VAL A 1 207 ? -15.924 -2.842 0.465 1.00 98.31 207 VAL A N 1
ATOM 1610 C CA . VAL A 1 207 ? -16.137 -2.324 -0.893 1.00 98.31 207 VAL A CA 1
ATOM 1611 C C . VAL A 1 207 ? -15.000 -1.387 -1.288 1.00 98.31 207 VAL A C 1
ATOM 1613 O O . VAL A 1 207 ? -14.428 -1.560 -2.357 1.00 98.31 207 VAL A O 1
ATOM 1616 N N . SER A 1 208 ? -14.591 -0.467 -0.414 1.00 98.19 208 SER A N 1
ATOM 1617 C CA . SER A 1 208 ? -13.448 0.416 -0.666 1.00 98.19 208 SER A CA 1
ATOM 1618 C C . SER A 1 208 ? -12.142 -0.341 -0.911 1.00 98.19 208 SER A C 1
ATOM 1620 O O . SER A 1 208 ? -11.389 0.031 -1.804 1.00 98.19 208 SER A O 1
ATOM 1622 N N . THR A 1 209 ? -11.880 -1.426 -0.176 1.00 98.50 209 THR A N 1
ATOM 1623 C CA . THR A 1 209 ? -10.706 -2.288 -0.406 1.00 98.50 209 THR A CA 1
ATOM 1624 C C . THR A 1 209 ? -10.767 -2.940 -1.787 1.00 98.50 209 THR A C 1
ATOM 1626 O O . THR A 1 209 ? -9.768 -2.957 -2.500 1.00 98.50 209 THR A O 1
ATOM 1629 N N . ILE A 1 210 ? -11.937 -3.444 -2.187 1.00 98.44 210 ILE A N 1
ATOM 1630 C CA . ILE A 1 210 ? -12.135 -4.073 -3.499 1.00 98.44 210 ILE A CA 1
ATOM 1631 C C . ILE A 1 210 ? -11.980 -3.043 -4.621 1.00 98.44 210 ILE A C 1
ATOM 1633 O O . ILE A 1 210 ? -11.252 -3.301 -5.573 1.00 98.44 210 ILE A O 1
ATOM 1637 N N . VAL A 1 211 ? -12.602 -1.868 -4.495 1.00 98.31 211 VAL A N 1
ATOM 1638 C CA . VAL A 1 211 ? -12.494 -0.775 -5.475 1.00 98.31 211 VAL A CA 1
ATOM 1639 C C . VAL A 1 211 ? -11.037 -0.356 -5.648 1.00 98.31 211 VAL A C 1
ATOM 1641 O O . VAL A 1 211 ? -10.551 -0.314 -6.772 1.00 98.31 211 VAL A O 1
ATO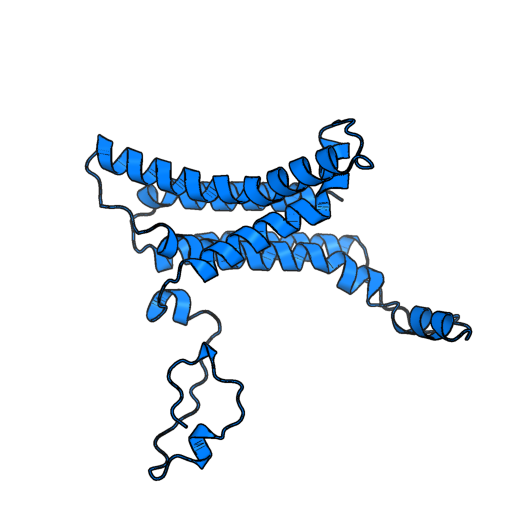M 1644 N N . LEU A 1 212 ? -10.310 -0.123 -4.551 1.00 98.19 212 LEU A N 1
ATOM 1645 C CA . LEU A 1 212 ? -8.883 0.203 -4.613 1.00 98.19 212 LEU A CA 1
ATOM 1646 C C . LEU A 1 212 ? -8.059 -0.933 -5.231 1.00 98.19 212 LEU A C 1
ATOM 1648 O O . LEU A 1 212 ? -7.165 -0.663 -6.026 1.00 98.19 212 LEU A O 1
ATOM 1652 N N . GLY A 1 213 ? -8.365 -2.191 -4.905 1.00 98.00 213 GLY A N 1
ATOM 1653 C CA . GLY A 1 213 ? -7.712 -3.357 -5.498 1.00 98.00 213 GLY A CA 1
ATOM 1654 C C . GLY A 1 213 ? -7.921 -3.459 -7.010 1.00 98.00 213 GLY A C 1
ATOM 1655 O O . GLY A 1 213 ? -6.962 -3.706 -7.735 1.00 98.00 213 GLY A O 1
ATOM 1656 N N . ILE A 1 214 ? -9.141 -3.208 -7.495 1.00 97.19 214 ILE A N 1
ATOM 1657 C CA . ILE A 1 214 ? -9.461 -3.169 -8.931 1.00 97.19 214 ILE A CA 1
ATOM 1658 C C . ILE A 1 214 ? -8.725 -2.011 -9.611 1.00 97.19 214 ILE A C 1
ATOM 1660 O O . ILE A 1 214 ? -8.117 -2.211 -10.660 1.00 97.19 214 ILE A O 1
ATOM 1664 N N . SER A 1 215 ? -8.722 -0.820 -9.005 1.00 95.56 215 SER A N 1
ATOM 1665 C CA . SER A 1 215 ? -7.987 0.330 -9.540 1.00 95.56 215 SER A CA 1
ATOM 1666 C C . SER A 1 215 ? -6.484 0.051 -9.629 1.00 95.56 215 SER A C 1
ATOM 1668 O O . SER A 1 215 ? -5.872 0.323 -10.658 1.00 95.56 215 SER A O 1
ATOM 1670 N N . LEU A 1 216 ? -5.890 -0.544 -8.588 1.00 96.38 216 LEU A N 1
ATOM 1671 C CA . LEU A 1 216 ? -4.483 -0.956 -8.590 1.00 96.38 216 LEU A CA 1
ATOM 1672 C C . LEU A 1 216 ? -4.205 -2.028 -9.650 1.00 96.38 216 LEU A C 1
ATOM 1674 O O . LEU A 1 216 ? -3.186 -1.968 -10.329 1.00 96.38 216 LEU A O 1
ATOM 1678 N N . TRP A 1 217 ? -5.107 -2.994 -9.825 1.00 96.06 217 TRP A N 1
ATOM 1679 C CA . TRP A 1 217 ? -4.976 -4.008 -10.869 1.00 96.06 217 TRP A CA 1
ATOM 1680 C C . TRP A 1 217 ? -4.928 -3.374 -12.257 1.00 96.06 217 TRP A C 1
ATOM 1682 O O . TRP A 1 217 ? -4.031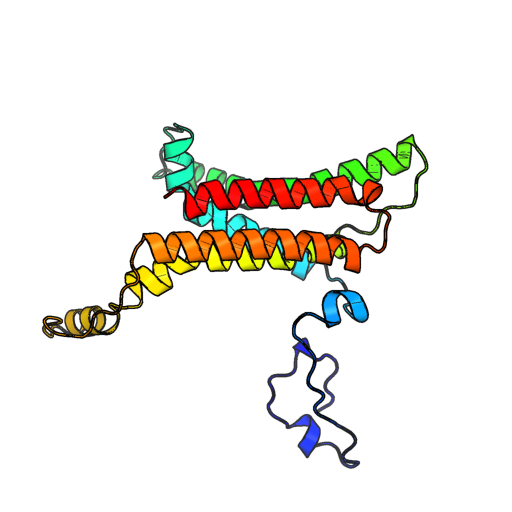 -3.677 -13.044 1.00 96.06 217 TRP A O 1
ATOM 1692 N N . TRP A 1 218 ? -5.868 -2.470 -12.535 1.00 93.69 218 TRP A N 1
ATOM 1693 C CA . TRP A 1 218 ? -5.973 -1.796 -13.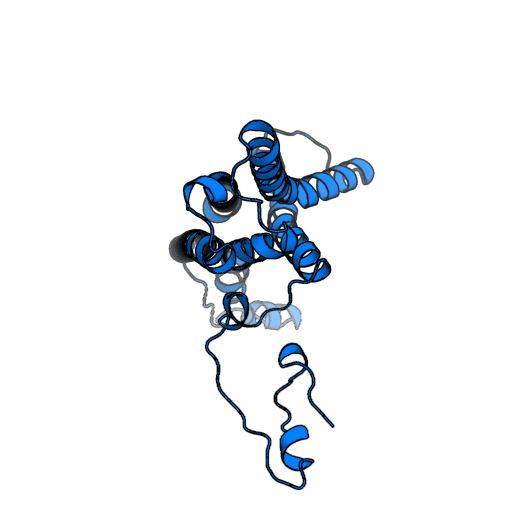823 1.00 93.69 218 TRP A CA 1
ATOM 1694 C C . TRP A 1 218 ? -4.712 -0.991 -14.160 1.00 93.69 218 TRP A C 1
ATOM 1696 O O . TRP A 1 218 ? -4.232 -1.083 -15.284 1.00 93.69 218 TRP A O 1
ATOM 1706 N N . ILE A 1 219 ? -4.123 -0.285 -13.185 1.00 92.44 219 ILE A N 1
ATOM 1707 C CA . ILE A 1 219 ? -2.924 0.537 -13.433 1.00 92.44 219 ILE A CA 1
ATOM 1708 C C . ILE A 1 219 ? -1.595 -0.238 -13.393 1.00 92.44 219 ILE A C 1
ATOM 1710 O O . ILE A 1 219 ? -0.590 0.259 -13.897 1.00 92.44 219 ILE A O 1
ATOM 1714 N N . ILE A 1 220 ? -1.534 -1.404 -12.734 1.00 93.25 220 ILE A N 1
ATOM 1715 C CA . ILE A 1 220 ? -0.276 -2.151 -12.538 1.00 93.25 220 ILE A CA 1
ATOM 1716 C C . ILE A 1 220 ? -0.147 -3.326 -13.503 1.00 93.25 220 ILE A C 1
ATOM 1718 O O . ILE A 1 220 ? 0.927 -3.505 -14.067 1.00 93.25 220 ILE A O 1
ATOM 1722 N N . VAL A 1 221 ? -1.196 -4.145 -13.628 1.00 90.19 221 VAL A N 1
ATOM 1723 C CA . VAL A 1 221 ? -1.166 -5.427 -14.360 1.00 90.19 221 VAL A CA 1
ATOM 1724 C C . VAL A 1 221 ? -1.647 -5.260 -15.799 1.00 90.19 221 VAL A C 1
ATOM 1726 O O . VAL A 1 221 ? -1.289 -6.054 -16.661 1.00 90.19 221 VAL A O 1
ATOM 1729 N N . GLY A 1 222 ? -2.461 -4.236 -16.067 1.00 71.75 222 GLY A N 1
ATOM 1730 C CA . GLY A 1 222 ? -2.995 -3.950 -17.401 1.00 71.75 222 GLY A CA 1
ATOM 1731 C C . GLY A 1 222 ? -1.954 -3.537 -18.451 1.00 71.75 222 GLY A C 1
ATOM 1732 O O . GLY A 1 222 ? -2.360 -3.246 -19.573 1.00 71.75 222 GLY A O 1
ATOM 1733 N N . PHE A 1 223 ? -0.661 -3.509 -18.103 1.00 57.97 223 PHE A N 1
ATOM 1734 C CA . PHE A 1 223 ? 0.439 -2.991 -18.919 1.00 57.97 223 PHE A CA 1
ATOM 1735 C C . PHE A 1 223 ? 1.681 -3.886 -18.881 1.00 57.97 223 PHE A C 1
ATOM 1737 O O . PHE A 1 223 ? 2.132 -4.232 -17.763 1.00 57.97 223 PHE A O 1
#